Protein AF-A0A2V8FAV8-F1 (afdb_monomer)

Structure (mmCIF, N/CA/C/O backbone):
data_AF-A0A2V8FAV8-F1
#
_entry.id   AF-A0A2V8FAV8-F1
#
loop_
_atom_site.group_PDB
_atom_site.id
_atom_site.type_symbol
_atom_site.label_atom_id
_atom_site.label_alt_id
_atom_site.label_comp_id
_atom_site.label_asym_id
_atom_site.label_entity_id
_atom_site.label_seq_id
_atom_site.pdbx_PDB_ins_code
_atom_site.Cartn_x
_atom_site.Cartn_y
_atom_site.Cartn_z
_atom_site.occupancy
_atom_site.B_iso_or_equiv
_atom_site.auth_seq_id
_atom_site.auth_comp_id
_atom_site.auth_asym_id
_atom_site.auth_atom_id
_atom_site.pdbx_PDB_model_num
ATOM 1 N N . MET A 1 1 ? -27.642 14.782 22.003 1.00 72.00 1 MET A N 1
ATOM 2 C CA . MET A 1 1 ? -27.611 13.950 20.782 1.00 72.00 1 MET A CA 1
ATOM 3 C C . MET A 1 1 ? -26.168 13.821 20.315 1.00 72.00 1 MET A C 1
ATOM 5 O O . MET A 1 1 ? -25.451 14.812 20.314 1.00 72.00 1 MET A O 1
ATOM 9 N N . THR A 1 2 ? -25.710 12.613 19.990 1.00 90.75 2 THR A N 1
ATOM 10 C CA . THR A 1 2 ? -24.324 12.381 19.543 1.00 90.75 2 THR A CA 1
ATOM 11 C C . THR A 1 2 ? -24.243 12.533 18.030 1.00 90.75 2 THR A C 1
ATOM 13 O O . THR A 1 2 ? -25.106 12.024 17.319 1.00 90.75 2 THR A O 1
ATOM 16 N N . ARG A 1 3 ? -23.219 13.231 17.535 1.00 97.00 3 ARG A N 1
ATOM 17 C CA . ARG A 1 3 ? -22.975 13.426 16.102 1.00 97.00 3 ARG A CA 1
ATOM 18 C C . ARG A 1 3 ? -21.812 12.550 15.654 1.00 97.00 3 ARG A C 1
ATOM 20 O O . ARG A 1 3 ? -20.791 12.513 16.336 1.00 97.00 3 ARG A O 1
ATOM 27 N N . ILE A 1 4 ? -21.961 11.885 14.510 1.00 98.50 4 ILE A N 1
ATOM 28 C CA . ILE A 1 4 ? -20.896 11.094 13.885 1.00 98.50 4 ILE A CA 1
ATOM 29 C C . ILE A 1 4 ? -20.303 11.878 12.714 1.00 98.50 4 ILE A C 1
ATOM 31 O O . ILE A 1 4 ? -21.041 12.501 11.948 1.00 98.50 4 ILE A O 1
ATOM 35 N N . ARG A 1 5 ? -18.976 11.893 12.600 1.00 98.12 5 ARG A N 1
ATOM 36 C CA . ARG A 1 5 ? -18.243 12.518 11.488 1.00 98.12 5 ARG A CA 1
ATOM 37 C C . ARG A 1 5 ? -16.895 11.839 11.279 1.00 98.12 5 ARG A C 1
ATOM 39 O O . ARG A 1 5 ? -16.381 11.254 12.224 1.00 98.12 5 ARG A O 1
ATOM 46 N N . SER A 1 6 ? -16.286 12.002 10.110 1.00 98.31 6 SER A N 1
ATOM 47 C CA . SER A 1 6 ? -14.882 11.635 9.915 1.00 98.31 6 SER A CA 1
ATOM 48 C C . SER A 1 6 ? -13.966 12.403 10.876 1.00 98.31 6 SER A C 1
ATOM 50 O O . SER A 1 6 ? -14.255 13.541 11.288 1.00 98.31 6 SER A O 1
ATOM 52 N N . VAL A 1 7 ? -12.866 11.762 11.262 1.00 97.69 7 VAL A N 1
ATOM 53 C CA . VAL A 1 7 ? -11.794 12.401 12.032 1.00 97.69 7 VAL A CA 1
ATOM 54 C C . VAL A 1 7 ? -11.112 13.499 11.222 1.00 97.69 7 VAL A C 1
ATOM 56 O O . VAL A 1 7 ? -11.089 13.496 9.994 1.00 97.69 7 VAL A O 1
ATOM 59 N N . THR A 1 8 ? -10.521 14.443 11.939 1.00 96.62 8 THR A N 1
ATOM 60 C CA . THR A 1 8 ? -9.651 15.486 11.401 1.00 96.62 8 THR A CA 1
ATOM 61 C C . THR A 1 8 ? -8.324 15.471 12.153 1.00 96.62 8 THR A C 1
ATOM 63 O O . THR A 1 8 ? -8.203 14.831 13.198 1.00 96.62 8 THR A O 1
ATOM 66 N N . ALA A 1 9 ? -7.331 16.228 11.681 1.00 96.75 9 ALA A N 1
ATOM 67 C CA . ALA A 1 9 ? -6.045 16.336 12.373 1.00 96.75 9 ALA A CA 1
ATOM 68 C C . ALA A 1 9 ? -6.169 16.835 13.829 1.00 96.75 9 ALA A C 1
ATOM 70 O O . ALA A 1 9 ? -5.365 16.461 14.678 1.00 96.75 9 ALA A O 1
ATOM 71 N N . ALA A 1 10 ? -7.207 17.619 14.143 1.00 96.94 10 ALA A N 1
ATOM 72 C CA . ALA A 1 10 ? -7.475 18.092 15.501 1.00 96.94 10 ALA A CA 1
ATOM 73 C C . ALA A 1 10 ? -7.893 16.968 16.470 1.00 96.94 10 ALA A C 1
ATOM 75 O O . ALA A 1 10 ? -7.812 17.142 17.683 1.00 96.94 10 ALA A O 1
ATOM 76 N N . ASP A 1 11 ? -8.327 15.817 15.952 1.00 97.62 11 ASP A N 1
ATOM 77 C CA . ASP A 1 11 ? -8.805 14.691 16.756 1.00 97.62 11 ASP A CA 1
ATOM 78 C C . ASP A 1 11 ? -7.698 13.682 17.096 1.00 97.62 11 ASP A C 1
ATOM 80 O O . ASP A 1 11 ? -7.967 12.715 17.807 1.00 97.62 11 ASP A O 1
ATOM 84 N N . ALA A 1 12 ? -6.465 13.889 16.612 1.00 97.44 12 ALA A N 1
ATOM 85 C CA . ALA A 1 12 ? -5.378 12.910 16.692 1.00 97.44 12 ALA A CA 1
ATOM 86 C C . ALA A 1 12 ? -5.092 12.425 18.125 1.00 97.44 12 ALA A C 1
ATOM 88 O O . ALA A 1 12 ? -4.992 11.222 18.359 1.00 97.44 12 ALA A O 1
ATOM 89 N N . ASP A 1 13 ? -5.025 13.338 19.101 1.00 97.75 13 ASP A N 1
ATOM 90 C CA . ASP A 1 13 ? -4.794 12.981 20.510 1.00 97.75 13 ASP A CA 1
ATOM 91 C C . ASP A 1 13 ? -5.971 12.182 21.095 1.00 97.75 13 ASP A C 1
ATOM 93 O O . ASP A 1 13 ? -5.775 11.143 21.729 1.00 97.75 13 ASP A O 1
ATOM 97 N N . ALA A 1 14 ? -7.208 12.618 20.835 1.00 97.75 14 ALA A N 1
ATOM 98 C CA . ALA A 1 14 ? -8.404 11.947 21.336 1.00 97.75 14 ALA A CA 1
ATOM 99 C C . ALA A 1 14 ? -8.572 10.548 20.724 1.00 97.75 14 ALA A C 1
ATOM 101 O O . ALA A 1 14 ? -8.871 9.589 21.441 1.00 97.75 14 ALA A O 1
ATOM 102 N N . TRP A 1 15 ? -8.332 10.414 19.418 1.00 98.25 15 TRP A N 1
ATOM 103 C CA . TRP A 1 15 ? -8.306 9.126 18.734 1.00 98.25 15 TRP A CA 1
ATOM 104 C C . TRP A 1 15 ? -7.197 8.232 19.299 1.00 98.25 15 TRP A C 1
ATOM 106 O O . TRP A 1 15 ? -7.479 7.095 19.673 1.00 98.25 15 TRP A O 1
ATOM 116 N N . GLY A 1 16 ? -5.983 8.757 19.491 1.00 97.94 16 GLY A N 1
ATOM 117 C CA . GLY A 1 16 ? -4.871 8.022 20.099 1.00 97.94 16 GLY A CA 1
ATOM 118 C C . GLY A 1 16 ? -5.200 7.476 21.490 1.00 97.94 16 GLY A C 1
ATOM 119 O O . GLY A 1 16 ? -4.901 6.320 21.787 1.00 97.94 16 GLY A O 1
ATOM 120 N N . ARG A 1 17 ? -5.885 8.260 22.336 1.00 97.88 17 ARG A N 1
ATOM 121 C CA . ARG A 1 17 ? -6.316 7.805 23.672 1.00 97.88 17 ARG A CA 1
ATOM 122 C C . ARG A 1 17 ? -7.352 6.690 23.587 1.00 97.88 17 ARG A C 1
ATOM 124 O O . ARG A 1 17 ? -7.311 5.761 24.389 1.00 97.88 17 ARG A O 1
ATOM 131 N N . MET A 1 18 ? -8.270 6.769 22.624 1.00 98.12 18 MET A N 1
ATOM 132 C CA . MET A 1 18 ? -9.259 5.716 22.392 1.00 98.12 18 MET A CA 1
ATOM 133 C C . MET A 1 18 ? -8.624 4.441 21.829 1.00 98.12 18 MET A C 1
ATOM 135 O O . MET A 1 18 ? -8.983 3.362 22.290 1.00 98.12 18 MET A O 1
ATOM 139 N N . ARG A 1 19 ? -7.638 4.545 20.925 1.00 97.38 19 ARG A N 1
ATOM 140 C CA . ARG A 1 19 ? -6.855 3.386 20.461 1.00 97.38 19 ARG A CA 1
ATOM 141 C C . ARG A 1 19 ? -6.081 2.735 21.595 1.00 97.38 19 ARG A C 1
ATOM 143 O O . ARG A 1 19 ? -6.141 1.523 21.723 1.00 97.38 19 ARG A O 1
ATOM 150 N N . LEU A 1 20 ? -5.431 3.519 22.457 1.00 97.56 20 LEU A N 1
ATOM 151 C CA . LEU A 1 20 ? -4.725 2.985 23.625 1.00 97.56 20 LEU A CA 1
ATOM 152 C C . LEU A 1 20 ? -5.674 2.270 24.599 1.00 97.56 20 LEU A C 1
ATOM 154 O O . LEU A 1 20 ? -5.312 1.256 25.185 1.00 97.56 20 LEU A O 1
ATOM 158 N N . ALA A 1 21 ? -6.893 2.785 24.773 1.00 96.88 21 ALA A N 1
ATOM 159 C CA . ALA A 1 21 ? -7.900 2.142 25.611 1.00 96.88 21 ALA A CA 1
ATOM 160 C C . ALA A 1 21 ? -8.492 0.867 24.981 1.00 96.88 21 ALA A C 1
ATOM 162 O O . ALA A 1 21 ? -8.935 -0.016 25.715 1.00 96.88 21 ALA A O 1
ATOM 163 N N . LEU A 1 22 ? -8.531 0.781 23.646 1.00 96.19 22 LEU A N 1
ATOM 164 C CA . LEU A 1 22 ? -9.008 -0.389 22.902 1.00 96.19 22 LEU A CA 1
ATOM 165 C C . LEU A 1 22 ? -7.929 -1.480 22.776 1.00 96.19 22 LEU A C 1
ATOM 167 O O . LEU A 1 22 ? -8.238 -2.655 22.948 1.00 96.19 22 LEU A O 1
ATOM 171 N N . TRP A 1 23 ? -6.685 -1.079 22.515 1.00 95.31 23 TRP A N 1
ATOM 172 C CA . TRP A 1 23 ? -5.510 -1.928 22.297 1.00 95.31 23 TRP A CA 1
ATOM 173 C C . TRP A 1 23 ? -4.365 -1.503 23.232 1.00 95.31 23 TRP A C 1
ATOM 175 O O . TRP A 1 23 ? -3.455 -0.768 22.816 1.00 95.31 23 TRP A O 1
ATOM 185 N N . PRO A 1 24 ? -4.421 -1.920 24.510 1.00 91.94 24 PRO A N 1
ATOM 186 C CA . PRO A 1 24 ? -3.458 -1.517 25.534 1.00 91.94 24 PRO A CA 1
ATOM 187 C C . PRO A 1 24 ? -2.067 -2.140 25.360 1.00 91.94 24 PRO A C 1
ATOM 189 O O . PRO A 1 24 ? -1.126 -1.720 26.029 1.00 91.94 24 PRO A O 1
ATOM 192 N N . GLU A 1 25 ? -1.916 -3.139 24.488 1.00 88.56 25 GLU A N 1
ATOM 193 C CA . GLU A 1 25 ? -0.634 -3.787 24.199 1.00 88.56 25 GLU A CA 1
ATOM 194 C C . GLU A 1 25 ? 0.319 -2.881 23.398 1.00 88.56 25 GLU A C 1
ATOM 196 O O . GLU A 1 25 ? 1.530 -3.095 23.421 1.00 88.56 25 GLU A O 1
ATOM 201 N N . GLY A 1 26 ? -0.212 -1.873 22.696 1.00 81.94 26 GLY A N 1
ATOM 202 C CA . GLY A 1 26 ? 0.577 -0.856 21.995 1.00 81.94 26 GLY A CA 1
ATOM 203 C C . GLY A 1 26 ? 0.901 0.347 22.882 1.00 81.94 26 GLY A C 1
ATOM 204 O O . GLY A 1 26 ? 0.150 0.679 23.799 1.00 81.94 26 GLY A O 1
ATOM 205 N N . SER A 1 27 ? 1.997 1.056 22.594 1.00 89.25 27 SER A N 1
ATOM 206 C CA . SER A 1 27 ? 2.270 2.327 23.269 1.00 89.25 27 SER A CA 1
ATOM 207 C C . SER A 1 27 ? 1.462 3.472 22.648 1.00 89.25 27 SER A C 1
ATOM 209 O O . SER A 1 27 ? 1.098 3.444 21.472 1.00 89.25 27 SER A O 1
ATOM 211 N N . PHE A 1 28 ? 1.208 4.532 23.423 1.00 90.56 28 PHE A N 1
ATOM 212 C CA . PHE A 1 28 ? 0.575 5.744 22.889 1.00 90.56 28 PHE A CA 1
ATOM 213 C C . PHE A 1 28 ? 1.369 6.334 21.714 1.00 90.56 28 PHE A C 1
ATOM 215 O O . PHE A 1 28 ? 0.773 6.764 20.733 1.00 90.56 28 PHE A O 1
ATOM 222 N N . SER A 1 29 ? 2.703 6.287 21.790 1.00 91.25 29 SER A N 1
ATOM 223 C CA . SER A 1 29 ? 3.594 6.743 20.719 1.00 91.25 29 SER A CA 1
ATOM 224 C C . SER A 1 29 ? 3.395 5.938 19.432 1.00 91.25 29 SER A C 1
ATOM 226 O O . SER A 1 29 ? 3.314 6.525 18.356 1.00 91.25 29 SER A O 1
ATOM 228 N N . ASP A 1 30 ? 3.272 4.610 19.522 1.00 91.25 30 ASP A N 1
ATOM 229 C CA . ASP A 1 30 ? 3.042 3.761 18.343 1.00 91.25 30 ASP A CA 1
ATOM 230 C C . ASP A 1 30 ? 1.692 4.082 17.688 1.00 91.25 30 ASP A C 1
ATOM 232 O O . ASP A 1 30 ? 1.584 4.186 16.462 1.00 91.25 30 ASP A O 1
ATOM 236 N N . HIS A 1 31 ? 0.662 4.304 18.512 1.00 94.19 31 HIS A N 1
ATOM 237 C CA . HIS A 1 31 ? -0.654 4.724 18.036 1.00 94.19 31 HIS A CA 1
ATOM 238 C C . HIS A 1 31 ? -0.604 6.101 17.366 1.00 94.19 31 HIS A C 1
ATOM 240 O O . HIS A 1 31 ? -1.201 6.263 16.303 1.00 94.19 31 HIS A O 1
ATOM 246 N N . GLN A 1 32 ? 0.127 7.069 17.933 1.00 94.38 32 GLN A N 1
ATOM 247 C CA . GLN A 1 32 ? 0.307 8.403 17.345 1.00 94.38 32 GLN A CA 1
ATOM 248 C C . GLN A 1 32 ? 0.975 8.337 15.970 1.00 94.38 32 GLN A C 1
ATOM 250 O O . GLN A 1 32 ? 0.452 8.922 15.026 1.00 94.38 32 GLN A O 1
ATOM 255 N N . VAL A 1 33 ? 2.053 7.561 15.823 1.00 94.19 33 VAL A N 1
ATOM 256 C CA . VAL A 1 33 ? 2.732 7.381 14.528 1.00 94.19 33 VAL A CA 1
ATOM 257 C C . VAL A 1 33 ? 1.767 6.830 13.475 1.00 94.19 33 VAL A C 1
ATOM 259 O O . VAL A 1 33 ? 1.712 7.330 12.352 1.00 94.19 33 VAL A O 1
ATOM 262 N N . ALA A 1 34 ? 0.962 5.825 13.824 1.00 93.44 34 ALA A N 1
ATOM 263 C CA . ALA A 1 34 ? -0.018 5.263 12.897 1.00 93.44 34 ALA A CA 1
ATOM 264 C C . ALA A 1 34 ? -1.122 6.270 12.509 1.00 93.44 34 ALA A C 1
ATOM 266 O O . ALA A 1 34 ? -1.555 6.287 11.356 1.00 93.44 34 ALA A O 1
ATOM 267 N N . ILE A 1 35 ? -1.552 7.115 13.449 1.00 96.50 35 ILE A N 1
ATOM 268 C CA . ILE A 1 35 ? -2.544 8.178 13.225 1.00 96.50 35 ILE A CA 1
ATOM 269 C C . ILE A 1 35 ? -1.982 9.272 12.313 1.00 96.50 35 ILE A C 1
ATOM 271 O O . ILE A 1 35 ? -2.657 9.694 11.377 1.00 96.50 35 ILE A O 1
ATOM 275 N N . GLU A 1 36 ? -0.745 9.708 12.542 1.00 95.31 36 GLU A N 1
ATOM 276 C CA . GLU A 1 36 ? -0.062 10.690 11.694 1.00 95.31 36 GLU A CA 1
ATOM 277 C C . GLU A 1 36 ? 0.100 10.172 10.262 1.00 95.31 36 GLU A C 1
ATOM 279 O O . GLU A 1 36 ? -0.186 10.894 9.307 1.00 95.31 36 GLU A O 1
ATOM 284 N N . GLN A 1 37 ? 0.481 8.900 10.100 1.00 95.50 37 GLN A N 1
ATOM 285 C CA . GLN A 1 37 ? 0.555 8.256 8.787 1.00 95.50 37 GLN A CA 1
ATOM 286 C C . GLN A 1 37 ? -0.807 8.221 8.083 1.00 95.50 37 GLN A C 1
ATOM 288 O O . GLN A 1 37 ? -0.869 8.499 6.887 1.00 95.50 37 GLN A O 1
ATOM 293 N N . TYR A 1 38 ? -1.888 7.906 8.805 1.00 96.25 38 TYR A N 1
ATOM 294 C C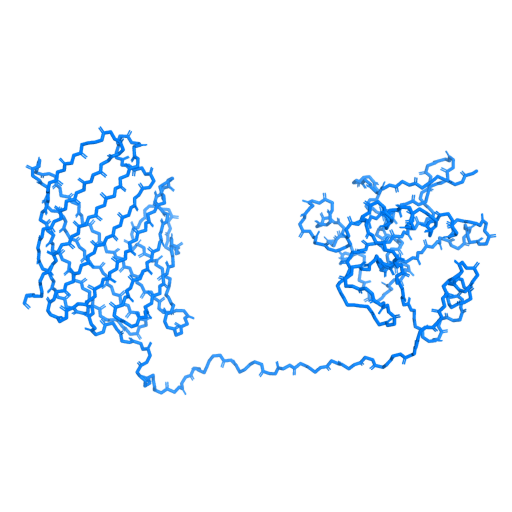A . TYR A 1 38 ? -3.249 7.945 8.262 1.00 96.25 38 TYR A CA 1
ATOM 295 C C . TYR A 1 38 ? -3.641 9.361 7.821 1.00 96.25 38 TYR A C 1
ATOM 297 O O . TYR A 1 38 ? -4.039 9.563 6.677 1.00 96.25 38 TYR A O 1
ATOM 305 N N . LEU A 1 39 ? -3.467 10.359 8.694 1.00 94.12 39 LEU A N 1
ATOM 306 C CA . LEU A 1 39 ? -3.837 11.752 8.414 1.00 94.12 39 LEU A CA 1
ATOM 307 C C . LEU A 1 39 ? -3.027 12.360 7.262 1.00 94.12 39 LEU A C 1
ATOM 309 O O . LEU A 1 39 ? -3.528 13.229 6.552 1.00 94.12 39 LEU A O 1
ATOM 313 N N . ALA A 1 40 ? -1.790 11.901 7.066 1.00 94.88 40 ALA A N 1
ATOM 314 C CA . ALA A 1 40 ? -0.942 12.296 5.948 1.00 94.88 40 ALA A CA 1
ATOM 315 C C . ALA A 1 40 ? -1.238 11.528 4.642 1.00 94.88 40 ALA A C 1
ATOM 317 O O . ALA A 1 40 ? -0.605 11.802 3.627 1.00 94.88 40 ALA A O 1
ATOM 318 N N . GLY A 1 41 ? -2.168 10.564 4.649 1.00 92.88 41 GLY A N 1
ATOM 319 C CA . GLY A 1 41 ? -2.485 9.730 3.484 1.00 92.88 41 GLY A CA 1
ATOM 320 C C . GLY A 1 41 ? -1.412 8.689 3.143 1.00 92.88 41 GLY A C 1
ATOM 321 O O . GLY A 1 41 ? -1.418 8.131 2.050 1.00 92.88 41 GLY A O 1
ATOM 322 N N . HIS A 1 42 ? -0.485 8.411 4.063 1.00 91.69 42 HIS A N 1
ATOM 323 C CA . HIS A 1 42 ? 0.603 7.440 3.889 1.00 91.69 42 HIS A CA 1
ATOM 324 C C . HIS A 1 42 ? 0.241 6.028 4.362 1.00 91.69 42 HIS A C 1
ATOM 326 O O . HIS A 1 42 ? 1.087 5.133 4.353 1.00 91.69 42 HIS A O 1
ATOM 332 N N . ARG A 1 43 ? -0.995 5.821 4.820 1.00 87.88 43 ARG A N 1
ATOM 333 C CA . ARG A 1 43 ? -1.468 4.546 5.353 1.00 87.88 43 ARG A CA 1
ATOM 334 C C . ARG A 1 43 ? -2.700 4.088 4.583 1.00 87.88 43 ARG A C 1
ATOM 336 O O . ARG A 1 43 ? -3.628 4.864 4.401 1.00 87.88 43 ARG A O 1
ATOM 343 N N . HIS A 1 44 ? -2.699 2.828 4.153 1.00 84.44 44 HIS A N 1
ATOM 344 C CA . HIS A 1 44 ? -3.825 2.234 3.424 1.00 84.44 44 HIS A CA 1
ATOM 345 C C . HIS A 1 44 ? -4.979 1.793 4.337 1.00 84.44 44 HIS A C 1
ATOM 347 O O . HIS A 1 44 ? -6.116 1.736 3.881 1.00 84.44 44 HIS A O 1
ATOM 353 N N . GLU A 1 45 ? -4.694 1.473 5.605 1.00 89.88 45 GLU A N 1
ATOM 354 C CA . GLU A 1 45 ? -5.686 0.997 6.575 1.00 89.88 45 GLU A CA 1
ATOM 355 C C . GLU A 1 45 ? -5.506 1.668 7.949 1.00 89.88 45 GLU A C 1
ATOM 357 O O . GLU A 1 45 ? -4.373 1.727 8.448 1.00 89.88 45 GLU A O 1
ATOM 362 N N . PRO A 1 46 ? -6.590 2.126 8.601 1.00 95.69 46 PRO A N 1
ATOM 363 C CA . PRO A 1 46 ? -7.974 2.127 8.105 1.00 95.69 46 PRO A CA 1
ATOM 364 C C . PRO A 1 46 ? -8.168 3.065 6.897 1.00 95.69 46 PRO A C 1
ATOM 366 O O . PRO A 1 46 ? -7.342 3.936 6.649 1.00 95.69 46 PRO A O 1
ATOM 369 N N . GLN A 1 47 ? -9.242 2.858 6.130 1.00 97.12 47 GLN A N 1
ATOM 370 C CA . GLN A 1 47 ? -9.629 3.704 4.989 1.00 97.12 47 GLN A CA 1
ATOM 371 C C . GLN A 1 47 ? -10.578 4.839 5.396 1.00 97.12 47 GLN A C 1
ATOM 373 O O . GLN A 1 47 ? -10.623 5.870 4.733 1.00 97.12 47 GLN A O 1
ATOM 378 N N . GLU A 1 48 ? -11.334 4.659 6.479 1.00 98.25 48 GLU A N 1
ATOM 379 C CA . GLU A 1 48 ? -12.178 5.689 7.082 1.00 98.25 48 GLU A CA 1
ATOM 380 C C . GLU A 1 48 ? -12.140 5.548 8.602 1.00 98.25 48 GLU A C 1
ATOM 382 O O . GLU A 1 48 ? -12.060 4.440 9.139 1.00 98.25 48 GLU A O 1
ATOM 387 N N . VAL A 1 49 ? -12.222 6.676 9.306 1.00 98.62 49 VAL A N 1
ATOM 388 C CA . VAL A 1 49 ? -12.292 6.692 10.766 1.00 98.62 49 VAL A CA 1
ATOM 389 C C . VAL A 1 49 ? -13.387 7.652 11.189 1.00 98.62 49 VAL A C 1
ATOM 391 O O . VAL A 1 49 ? -13.285 8.869 11.019 1.00 98.62 49 VAL A O 1
ATOM 394 N N . LEU A 1 50 ? -14.439 7.090 11.775 1.00 98.81 50 LEU A N 1
ATOM 395 C CA . LEU A 1 50 ? -15.605 7.819 12.246 1.00 98.81 50 LEU A CA 1
ATOM 396 C C . LEU A 1 50 ? -15.473 8.116 13.737 1.00 98.81 50 LEU A C 1
ATOM 398 O O . LEU A 1 50 ? -15.200 7.232 14.544 1.00 98.81 50 LEU A O 1
ATOM 402 N N . LEU A 1 51 ? -15.726 9.364 14.109 1.00 98.62 51 LEU A N 1
ATOM 403 C CA . LEU A 1 51 ? -15.681 9.868 15.471 1.00 98.62 51 LEU A CA 1
ATOM 404 C C . LEU A 1 51 ? -17.086 10.225 15.949 1.00 98.62 51 LEU A C 1
ATOM 406 O O . LEU A 1 51 ? -17.804 10.996 15.306 1.00 98.62 51 LEU A O 1
ATOM 410 N N . ALA A 1 52 ? -17.452 9.711 17.117 1.00 98.62 52 ALA A N 1
ATOM 411 C CA . ALA A 1 52 ? -18.629 10.139 17.848 1.00 98.62 52 ALA A CA 1
ATOM 412 C C . ALA A 1 52 ? -18.271 11.322 18.748 1.00 98.62 52 ALA A C 1
ATOM 414 O O . ALA A 1 52 ? -17.414 11.201 19.625 1.00 98.62 52 ALA A O 1
ATOM 415 N N . VAL A 1 53 ? -18.956 12.448 18.564 1.00 98.06 53 VAL A N 1
ATOM 416 C CA . VAL A 1 53 ? -18.776 13.656 19.376 1.00 98.06 53 VAL A CA 1
ATOM 417 C C . VAL A 1 53 ? -20.075 14.064 20.066 1.00 98.06 53 VAL A C 1
ATOM 419 O O . VAL A 1 53 ? -21.166 13.953 19.498 1.00 98.06 53 VAL A O 1
ATOM 422 N N . THR A 1 54 ? -19.964 14.541 21.305 1.00 96.06 54 THR A N 1
ATOM 423 C CA . THR A 1 54 ? -21.090 15.137 22.041 1.00 96.06 54 THR A CA 1
ATOM 424 C C . THR A 1 54 ? -21.490 16.490 21.440 1.00 96.06 54 THR A C 1
ATOM 426 O O . THR A 1 54 ? -20.794 17.040 20.586 1.00 96.06 54 THR A O 1
ATOM 429 N N . GLU A 1 55 ? -22.590 17.075 21.920 1.00 92.06 55 GLU A N 1
ATOM 430 C CA . GLU A 1 55 ? -23.010 18.436 21.539 1.00 92.06 55 GLU A CA 1
ATOM 431 C C . GLU A 1 55 ? -21.955 19.498 21.881 1.00 92.06 55 GLU A C 1
ATOM 433 O O . GLU A 1 55 ? -21.797 20.473 21.153 1.00 92.06 55 GLU A O 1
ATOM 438 N N . ALA A 1 56 ? -21.166 19.265 22.934 1.00 93.19 56 ALA A N 1
ATOM 439 C CA . ALA A 1 56 ? -20.031 20.104 23.313 1.00 93.19 56 ALA A CA 1
ATOM 440 C C . ALA A 1 56 ? -18.759 19.826 22.479 1.00 93.19 56 ALA A C 1
ATOM 442 O O . ALA A 1 56 ? -17.678 20.274 22.847 1.00 93.19 56 ALA A O 1
ATOM 443 N N . ASN A 1 57 ? -18.868 19.075 21.375 1.00 93.00 57 ASN A N 1
ATOM 444 C CA . ASN A 1 57 ? -17.762 18.623 20.521 1.00 93.00 57 ASN A CA 1
ATOM 445 C C . ASN A 1 57 ? -16.685 17.798 21.248 1.00 93.00 57 ASN A C 1
ATOM 447 O O . ASN A 1 57 ? -15.539 17.757 20.809 1.00 93.00 57 ASN A O 1
ATOM 451 N N . VAL A 1 58 ? -17.048 17.098 22.326 1.00 95.81 58 VAL A N 1
ATOM 452 C CA . VAL A 1 58 ? -16.124 16.194 23.026 1.00 95.81 58 VAL A CA 1
ATOM 453 C C . VAL A 1 58 ? -16.138 14.824 22.338 1.00 95.81 58 VAL A C 1
ATOM 455 O O . VAL A 1 58 ? -17.218 14.231 22.248 1.00 95.81 58 VAL A O 1
ATOM 458 N N . PRO A 1 59 ? -14.992 14.293 21.866 1.00 97.88 59 PRO A N 1
ATOM 459 C CA . PRO A 1 59 ? -14.906 12.934 21.337 1.00 97.88 59 PRO A CA 1
ATOM 460 C C . PRO A 1 59 ? -15.183 11.885 22.416 1.00 97.88 59 PRO A C 1
ATOM 462 O O . PRO A 1 59 ? -14.582 11.909 23.488 1.00 97.88 59 PRO A O 1
ATOM 465 N N . VAL A 1 60 ? -16.099 10.960 22.133 1.00 98.44 60 VAL A N 1
ATOM 466 C CA . VAL A 1 60 ? -16.561 9.930 23.083 1.00 98.44 60 VAL A CA 1
ATOM 467 C C . VAL A 1 60 ? -16.598 8.521 22.497 1.00 98.44 60 VAL A C 1
ATOM 469 O O . VAL A 1 60 ? -16.881 7.561 23.212 1.00 98.44 60 VAL A O 1
ATOM 472 N N . GLY A 1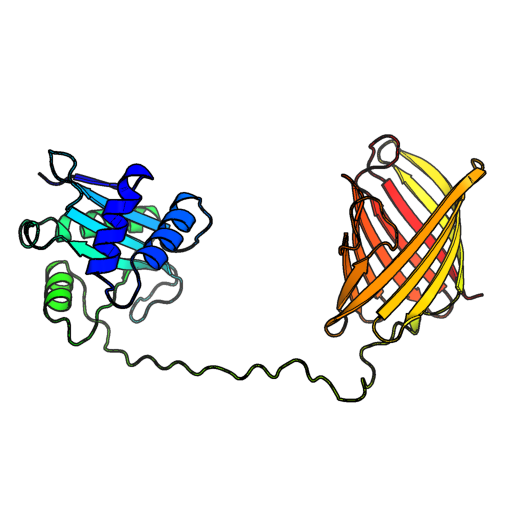 61 ? -16.303 8.362 21.212 1.00 98.56 61 GLY A N 1
ATOM 473 C CA . GLY A 1 61 ? -16.180 7.051 20.589 1.00 98.56 61 GLY A CA 1
ATOM 474 C C . GLY A 1 61 ? -15.576 7.130 19.197 1.00 98.56 61 GLY A C 1
ATOM 475 O O . GLY A 1 61 ? -15.552 8.200 18.589 1.00 98.56 61 GLY A O 1
ATOM 476 N N . VAL A 1 62 ? -15.101 5.992 18.708 1.00 98.81 62 VAL A N 1
ATOM 477 C CA . VAL A 1 62 ? -14.457 5.848 17.404 1.00 98.81 62 VAL A CA 1
ATOM 478 C C . VAL A 1 62 ? -14.835 4.514 16.759 1.00 98.81 62 VAL A C 1
ATOM 480 O O . VAL A 1 62 ? -15.027 3.515 17.461 1.00 98.81 62 VAL A O 1
ATOM 483 N N . ALA A 1 63 ? -14.944 4.514 15.433 1.00 98.81 63 ALA A N 1
ATOM 484 C CA . ALA A 1 63 ? -14.991 3.325 14.594 1.00 98.81 63 ALA A CA 1
ATOM 485 C C . ALA A 1 63 ? -13.956 3.455 13.465 1.00 98.81 63 ALA A C 1
ATOM 487 O O . ALA A 1 63 ? -13.987 4.429 12.714 1.00 98.81 63 ALA A O 1
ATOM 488 N N . GLU A 1 64 ? -13.042 2.493 13.365 1.00 98.81 64 GLU A N 1
ATOM 489 C CA . GLU A 1 64 ? -12.053 2.378 12.286 1.00 98.81 64 GLU A CA 1
ATOM 490 C C . GLU A 1 64 ? -12.567 1.376 11.246 1.00 98.81 64 GLU A C 1
ATOM 492 O O . GLU A 1 64 ? -13.016 0.289 11.614 1.00 98.81 64 GLU A O 1
ATOM 497 N N . LEU A 1 65 ? -12.537 1.750 9.964 1.00 98.75 65 LEU A N 1
ATOM 498 C CA . LEU A 1 65 ? -13.166 1.003 8.874 1.00 98.75 65 LEU A CA 1
ATOM 499 C C . LEU A 1 65 ? -12.198 0.761 7.716 1.00 98.75 65 LEU A C 1
ATOM 501 O O . LEU A 1 65 ? -11.417 1.642 7.350 1.00 98.75 65 LEU A O 1
ATOM 505 N N . SER A 1 66 ? -12.285 -0.409 7.092 1.00 98.44 66 SER A N 1
ATOM 506 C CA . SER A 1 66 ? -11.527 -0.764 5.887 1.00 98.44 66 SER A CA 1
ATOM 507 C C . SER A 1 66 ? -12.407 -1.498 4.867 1.00 98.44 66 SER A C 1
ATOM 509 O O . SER A 1 66 ? -13.550 -1.858 5.158 1.00 98.44 66 SER A O 1
ATOM 511 N N . ILE A 1 67 ? -11.884 -1.699 3.655 1.00 98.25 67 ILE A N 1
ATOM 512 C CA . ILE A 1 67 ? -12.465 -2.594 2.649 1.00 98.25 67 ILE A CA 1
ATOM 513 C C . ILE A 1 67 ? -11.514 -3.771 2.467 1.00 98.25 67 ILE A C 1
ATOM 515 O O . ILE A 1 67 ? -10.366 -3.575 2.069 1.00 98.25 67 ILE A O 1
ATOM 519 N N . ARG A 1 68 ? -12.006 -4.985 2.712 1.00 97.19 68 ARG A N 1
ATOM 520 C CA . ARG A 1 68 ? -11.246 -6.233 2.604 1.00 97.19 68 ARG A CA 1
ATOM 521 C C . ARG A 1 68 ? -11.779 -7.104 1.474 1.00 97.19 68 ARG A C 1
ATOM 523 O O . ARG A 1 68 ? -12.973 -7.093 1.175 1.00 97.19 68 ARG A O 1
ATOM 530 N N . ASN A 1 69 ? -10.883 -7.877 0.866 1.00 94.81 69 ASN A N 1
ATOM 531 C CA . ASN A 1 69 ? -11.227 -8.810 -0.206 1.00 94.81 69 ASN A CA 1
ATOM 532 C C . ASN A 1 69 ? -11.575 -10.222 0.287 1.00 94.81 69 ASN A C 1
ATOM 534 O O . ASN A 1 69 ? -12.233 -10.974 -0.423 1.00 94.81 69 ASN A O 1
ATOM 538 N N . ILE A 1 70 ? -11.119 -10.599 1.483 1.00 91.19 70 ILE A N 1
ATOM 539 C CA . ILE A 1 70 ? -11.391 -11.897 2.101 1.00 91.19 70 ILE A CA 1
ATOM 540 C C . ILE A 1 70 ? -11.674 -11.655 3.581 1.00 91.19 70 ILE A C 1
ATOM 542 O O . ILE A 1 70 ? -10.827 -11.129 4.304 1.00 91.19 70 ILE A O 1
ATOM 546 N N . VAL A 1 71 ? -12.874 -12.032 4.017 1.00 94.75 71 VAL A N 1
ATOM 547 C CA . VAL A 1 71 ? -13.320 -11.945 5.410 1.00 94.75 71 VAL A CA 1
ATOM 548 C C . VAL A 1 71 ? -14.022 -13.243 5.779 1.00 94.75 71 VAL A C 1
ATOM 550 O O . VAL A 1 71 ? -14.906 -13.704 5.055 1.00 94.75 71 VAL A O 1
ATOM 553 N N . ASP A 1 72 ? -13.629 -13.832 6.907 1.00 92.00 72 ASP A N 1
ATOM 554 C CA . ASP A 1 72 ? -14.176 -15.102 7.371 1.00 92.00 72 ASP A CA 1
ATOM 555 C C . ASP A 1 72 ? -15.698 -15.027 7.581 1.00 92.00 72 ASP A C 1
ATOM 557 O O . ASP A 1 72 ? -16.218 -14.248 8.381 1.00 92.00 72 ASP A O 1
ATOM 561 N N . GLY A 1 73 ? -16.428 -15.872 6.849 1.00 92.75 73 GLY A N 1
ATOM 562 C CA . GLY A 1 73 ? -17.886 -15.964 6.922 1.00 92.75 73 GLY A CA 1
ATOM 563 C C . GLY A 1 73 ? -18.668 -15.002 6.022 1.00 92.75 73 GLY A C 1
ATOM 564 O O . GLY A 1 73 ? -19.887 -15.148 5.929 1.00 92.75 73 GLY A O 1
ATOM 565 N N . CYS A 1 74 ? -18.004 -14.077 5.327 1.00 95.19 74 CYS A N 1
ATOM 566 C CA . CYS A 1 74 ? -18.627 -13.260 4.284 1.00 95.19 74 CYS A CA 1
ATOM 567 C C . CYS A 1 74 ? -18.636 -13.987 2.931 1.00 95.19 74 CYS A C 1
ATOM 569 O O . CYS A 1 74 ? -17.870 -14.923 2.692 1.00 95.19 74 CYS A O 1
ATOM 571 N N . ARG A 1 75 ? -19.552 -13.585 2.046 1.00 94.75 75 ARG A N 1
ATOM 572 C CA . ARG A 1 75 ? -19.850 -14.281 0.781 1.00 94.75 75 ARG A CA 1
ATOM 573 C C . ARG A 1 75 ? -19.334 -13.540 -0.450 1.00 94.75 75 ARG A C 1
ATOM 575 O O . ARG A 1 75 ? -19.307 -14.129 -1.530 1.00 94.75 75 ARG A O 1
ATOM 582 N N . THR A 1 76 ? -18.981 -12.269 -0.299 1.00 95.62 76 THR A N 1
ATOM 583 C CA . THR A 1 76 ? -18.459 -11.397 -1.356 1.00 95.62 76 THR A CA 1
ATOM 584 C C . THR A 1 76 ? -16.956 -11.169 -1.221 1.00 95.62 76 THR A C 1
ATOM 586 O O . THR A 1 76 ? -16.358 -11.412 -0.176 1.00 95.62 76 THR A O 1
ATOM 589 N N . ASP A 1 77 ? -16.341 -10.695 -2.301 1.00 94.81 77 ASP A N 1
ATOM 590 C CA . ASP A 1 77 ? -14.922 -10.334 -2.397 1.00 94.81 77 ASP A CA 1
ATOM 591 C C . ASP A 1 77 ? -14.671 -8.838 -2.136 1.00 94.81 77 ASP A C 1
ATOM 593 O O . ASP A 1 77 ? -13.590 -8.315 -2.414 1.00 94.81 77 ASP A O 1
ATOM 597 N N . ARG A 1 78 ? -15.680 -8.129 -1.617 1.00 97.12 78 ARG A N 1
ATOM 598 C CA . ARG A 1 78 ? -15.599 -6.711 -1.270 1.00 97.12 78 ARG A CA 1
ATOM 599 C C . ARG A 1 78 ? -16.442 -6.416 -0.037 1.00 97.12 78 ARG A C 1
ATOM 601 O O . ARG A 1 78 ? -17.607 -6.025 -0.125 1.00 97.12 78 ARG A O 1
ATOM 608 N N . VAL A 1 79 ? -15.819 -6.561 1.122 1.00 98.25 79 VAL A N 1
ATOM 609 C CA . VAL A 1 79 ? -16.477 -6.502 2.427 1.00 98.25 79 VAL A CA 1
ATOM 610 C C . VAL A 1 79 ? -15.991 -5.274 3.184 1.00 98.25 79 VAL A C 1
ATOM 612 O O . VAL A 1 79 ? -14.786 -5.058 3.309 1.00 98.25 79 VAL A O 1
ATOM 615 N N . ALA A 1 80 ? -16.919 -4.467 3.698 1.00 98.56 80 ALA A N 1
ATOM 616 C CA . ALA A 1 80 ? -16.560 -3.428 4.651 1.00 98.56 80 ALA A CA 1
ATOM 617 C C . ALA A 1 80 ? -16.219 -4.099 5.976 1.00 98.56 80 ALA A C 1
ATOM 619 O O . ALA A 1 80 ? -16.911 -5.029 6.380 1.00 98.56 80 ALA A O 1
ATOM 620 N N . TYR A 1 81 ? -15.168 -3.656 6.651 1.00 98.56 81 TYR A N 1
ATOM 621 C CA . TYR A 1 81 ? -14.720 -4.280 7.888 1.00 98.56 81 TYR A CA 1
ATOM 622 C C . TYR A 1 81 ? -14.622 -3.255 9.009 1.00 98.56 81 TYR A C 1
ATOM 624 O O . TYR A 1 81 ? -14.006 -2.204 8.837 1.00 98.56 81 TYR A O 1
ATOM 632 N N . LEU A 1 82 ? -15.233 -3.564 10.151 1.00 98.50 82 LEU A N 1
ATOM 633 C CA . LEU A 1 82 ? -15.103 -2.795 11.382 1.00 98.50 82 LEU A CA 1
ATOM 634 C C . LEU A 1 82 ? -13.841 -3.260 12.120 1.00 98.50 82 LEU A C 1
ATOM 636 O O . LEU A 1 82 ? -13.879 -4.246 12.854 1.00 98.50 82 LEU A O 1
ATOM 640 N N . GLU A 1 83 ? -12.739 -2.545 11.881 1.00 97.88 83 GLU A N 1
ATOM 641 C CA . GLU A 1 83 ? -11.385 -2.831 12.385 1.00 97.88 83 GLU A CA 1
ATOM 642 C C . GLU A 1 83 ? -11.253 -2.580 13.887 1.00 97.88 83 GLU A C 1
ATOM 644 O O . GLU A 1 83 ? -10.590 -3.314 14.614 1.00 97.88 83 GLU A O 1
ATOM 649 N N . GLY A 1 84 ? -11.885 -1.510 14.359 1.00 97.62 84 GLY A N 1
ATOM 650 C CA . GLY A 1 84 ? -11.848 -1.107 15.753 1.00 97.62 84 GLY A CA 1
ATOM 651 C C . GLY A 1 84 ? -13.105 -0.345 16.112 1.00 97.62 84 GLY A C 1
ATOM 652 O O . GLY A 1 84 ? -13.567 0.496 15.347 1.00 97.62 84 GLY A O 1
ATOM 653 N N . TRP A 1 85 ? -13.661 -0.629 17.286 1.00 98.56 85 TRP A N 1
ATOM 654 C CA . TRP A 1 85 ? -14.880 0.004 17.771 1.00 98.56 85 TRP A CA 1
ATOM 655 C C . TRP A 1 85 ? -14.780 0.256 19.267 1.00 98.56 85 TRP A C 1
ATOM 657 O O . TRP A 1 85 ? -14.721 -0.672 20.076 1.00 98.56 85 TRP A O 1
ATOM 667 N N . TYR A 1 86 ? -14.761 1.531 19.649 1.00 98.56 86 TYR A N 1
ATOM 668 C CA . TYR A 1 86 ? -14.613 1.925 21.043 1.00 98.56 86 TYR A CA 1
ATOM 669 C C . TYR A 1 86 ? -15.536 3.082 21.414 1.00 98.56 86 TYR A C 1
ATOM 671 O O . TYR A 1 86 ? -15.759 4.010 20.642 1.00 98.56 86 TYR A O 1
ATOM 679 N N . VAL A 1 87 ? -16.046 3.039 22.643 1.00 98.56 87 VAL A N 1
ATOM 680 C CA . VAL A 1 87 ? -16.819 4.114 23.274 1.00 98.56 87 VAL A CA 1
ATOM 681 C C . VAL A 1 87 ? -16.291 4.300 24.692 1.00 98.56 87 VAL A C 1
ATOM 683 O O . VAL A 1 87 ? -16.095 3.310 25.415 1.00 98.56 87 VAL A O 1
ATOM 686 N N . THR A 1 88 ? -16.074 5.553 25.098 1.00 98.12 88 THR A N 1
ATOM 687 C CA . THR A 1 88 ? -15.614 5.892 26.449 1.00 98.12 88 THR A CA 1
ATOM 688 C C . THR A 1 88 ? -16.594 5.358 27.500 1.00 98.12 88 THR A C 1
ATOM 690 O O . THR A 1 88 ? -17.800 5.337 27.241 1.00 98.12 88 THR A O 1
ATOM 693 N N . PRO A 1 89 ? -16.124 4.907 28.681 1.00 97.56 89 PRO A N 1
ATOM 694 C CA . PRO A 1 89 ? -16.984 4.271 29.681 1.00 97.56 89 PRO A CA 1
ATOM 695 C C . PRO A 1 89 ? -18.249 5.072 30.011 1.00 97.56 89 PRO A C 1
ATOM 697 O O . PRO A 1 89 ? -19.343 4.510 29.982 1.00 97.56 89 PRO A O 1
ATOM 700 N N . ASP A 1 90 ? -18.107 6.385 30.199 1.00 96.81 90 ASP A N 1
ATOM 701 C CA . ASP A 1 90 ? -19.200 7.289 30.577 1.00 96.81 90 ASP A CA 1
ATOM 702 C C . ASP A 1 90 ? -20.222 7.538 29.461 1.00 96.81 90 ASP A C 1
ATOM 704 O O . ASP A 1 90 ? -21.311 8.030 29.735 1.00 96.81 90 ASP A O 1
ATOM 708 N N . ALA A 1 91 ? -19.903 7.196 28.209 1.00 97.12 91 ALA A N 1
ATOM 709 C CA . ALA A 1 91 ? -20.795 7.328 27.055 1.00 97.12 91 ALA A CA 1
ATOM 710 C C . ALA A 1 91 ? -21.401 5.982 26.605 1.00 97.12 91 ALA A C 1
ATOM 712 O O . ALA A 1 91 ? -22.202 5.921 25.662 1.00 97.12 91 ALA A O 1
ATOM 713 N N . ARG A 1 92 ? -21.043 4.870 27.264 1.00 96.81 92 ARG A N 1
ATOM 714 C CA . ARG A 1 92 ? -21.599 3.544 26.957 1.00 96.81 92 ARG A CA 1
ATOM 715 C C . ARG A 1 92 ? -23.072 3.465 27.347 1.00 96.81 92 ARG A C 1
ATOM 717 O O . ARG A 1 92 ? -23.564 4.196 28.199 1.00 96.81 92 ARG A O 1
ATOM 724 N N . ARG A 1 93 ? -23.787 2.532 26.705 1.00 95.81 93 ARG A N 1
ATOM 725 C CA . ARG A 1 93 ? -25.221 2.248 26.935 1.00 95.81 93 ARG A CA 1
ATOM 726 C C . ARG A 1 93 ? -26.172 3.426 26.656 1.00 95.81 93 ARG A C 1
ATOM 728 O O . ARG A 1 93 ? -27.353 3.320 26.953 1.00 95.81 93 ARG A O 1
ATOM 735 N N . GLN A 1 94 ? -25.687 4.484 26.007 1.00 96.44 94 GLN A N 1
ATOM 736 C CA . GLN A 1 94 ? -26.467 5.664 25.604 1.00 96.44 94 GLN A CA 1
ATOM 737 C C . GLN A 1 94 ? -26.719 5.724 24.086 1.00 96.44 94 GLN A C 1
ATOM 739 O O . GLN A 1 94 ? -27.044 6.772 23.542 1.00 96.44 94 GLN A O 1
ATOM 744 N N . GLY A 1 95 ? -26.525 4.610 23.370 1.00 97.12 95 GLY A N 1
ATOM 745 C CA . GLY A 1 95 ? -26.727 4.536 21.917 1.00 97.12 95 GLY A CA 1
ATOM 746 C C . GLY A 1 95 ? -25.546 5.014 21.060 1.00 97.12 95 GLY A C 1
ATOM 747 O O . GLY A 1 95 ? -25.585 4.835 19.851 1.00 97.12 95 GLY A O 1
ATOM 748 N N . VAL A 1 96 ? -24.461 5.528 21.654 1.00 98.31 96 VAL A N 1
ATOM 749 C CA . VAL A 1 96 ? -23.274 6.008 20.911 1.00 98.31 96 VAL A CA 1
ATOM 750 C C . VAL A 1 96 ? -22.660 4.928 20.020 1.00 98.31 96 VAL A C 1
ATOM 752 O O . VAL A 1 96 ? -22.386 5.172 18.851 1.00 98.31 96 VAL A O 1
ATOM 755 N N . GLY A 1 97 ? -22.490 3.715 20.555 1.00 98.12 97 GLY A N 1
ATOM 756 C CA . GLY A 1 97 ? -21.947 2.598 19.783 1.00 98.12 97 GLY A CA 1
ATOM 757 C C . GLY A 1 97 ? -22.834 2.213 18.596 1.00 98.12 97 GLY A C 1
ATOM 758 O O . GLY A 1 97 ? -22.311 1.952 17.522 1.00 98.12 97 GLY A O 1
ATOM 759 N N . ARG A 1 98 ? -24.164 2.250 18.770 1.00 98.50 98 ARG A N 1
ATOM 760 C CA . ARG A 1 98 ? -25.125 2.012 17.684 1.00 98.50 98 ARG A CA 1
ATOM 761 C C . ARG A 1 98 ? -24.965 3.053 16.579 1.00 98.50 98 ARG A C 1
ATOM 763 O O . ARG A 1 98 ? -24.831 2.677 15.427 1.00 98.50 98 ARG A O 1
ATOM 770 N N . ALA A 1 99 ? -24.912 4.333 16.945 1.00 98.56 99 ALA A N 1
ATOM 771 C CA . ALA A 1 99 ? -24.767 5.417 15.977 1.00 98.56 99 ALA A CA 1
ATOM 772 C C . ALA A 1 99 ? -23.464 5.308 15.159 1.00 98.56 99 ALA A C 1
ATOM 774 O O . ALA A 1 99 ? -23.461 5.607 13.970 1.00 98.56 99 ALA A O 1
ATOM 775 N N . LEU A 1 100 ? -22.362 4.855 15.775 1.00 98.81 100 LEU A N 1
ATOM 776 C CA . LEU A 1 100 ? -21.108 4.583 15.061 1.00 98.81 100 LEU A CA 1
ATOM 777 C C . LEU A 1 100 ? -21.262 3.463 14.023 1.00 98.81 100 LEU A C 1
ATOM 779 O O . LEU A 1 100 ? -20.790 3.616 12.902 1.00 98.81 100 LEU A O 1
ATOM 783 N N . VAL A 1 101 ? -21.931 2.366 14.382 1.00 98.69 101 VAL A N 1
ATOM 784 C CA . VAL A 1 101 ? -22.147 1.228 13.474 1.00 98.69 101 VAL A CA 1
ATOM 785 C C . VAL A 1 101 ? -23.112 1.587 12.342 1.00 98.69 101 VAL A C 1
ATOM 787 O O . VAL A 1 101 ? -22.809 1.302 11.193 1.00 98.69 101 VAL A O 1
ATOM 790 N N . GLU A 1 102 ? -24.204 2.302 12.614 1.00 98.62 102 GLU A N 1
ATOM 791 C CA . GLU A 1 102 ? -25.129 2.783 11.569 1.00 98.62 102 GLU A CA 1
ATOM 792 C C . GLU A 1 102 ? -24.420 3.717 10.563 1.00 98.62 102 GLU A C 1
ATOM 794 O O . GLU A 1 102 ? -24.659 3.677 9.350 1.00 98.62 102 GLU A O 1
ATOM 799 N N . ALA A 1 103 ? -23.493 4.550 11.047 1.00 98.75 103 ALA A N 1
ATOM 800 C CA . ALA A 1 103 ? -22.661 5.380 10.182 1.00 98.75 103 ALA A CA 1
ATOM 801 C C . ALA A 1 103 ? -21.636 4.548 9.386 1.00 98.75 103 ALA A C 1
ATOM 803 O O . ALA A 1 103 ? -21.386 4.851 8.218 1.00 98.75 103 ALA A O 1
ATOM 804 N N . ALA A 1 104 ? -21.088 3.483 9.979 1.00 98.81 104 ALA A N 1
ATOM 805 C CA . ALA A 1 104 ? -20.217 2.534 9.290 1.00 98.81 104 ALA A CA 1
ATOM 806 C C . ALA A 1 104 ? -20.952 1.759 8.185 1.00 98.81 104 ALA A C 1
ATOM 808 O O . ALA A 1 104 ? -20.410 1.600 7.096 1.00 98.81 104 ALA A O 1
ATOM 809 N N . GLU A 1 105 ? -22.199 1.341 8.418 1.00 98.75 105 GLU A N 1
ATOM 810 C CA . GLU A 1 105 ? -23.065 0.728 7.401 1.00 98.75 105 GLU A CA 1
ATOM 811 C C . GLU A 1 105 ? -23.328 1.692 6.241 1.00 98.75 105 GLU A C 1
ATOM 813 O O . GLU A 1 105 ? -23.187 1.328 5.074 1.00 98.75 105 GLU A O 1
ATOM 818 N N . THR A 1 106 ? -23.649 2.951 6.553 1.00 98.69 106 THR A N 1
ATOM 819 C CA . THR A 1 106 ? -23.854 3.991 5.534 1.00 98.69 106 THR A CA 1
ATOM 820 C C . THR A 1 106 ? -22.594 4.189 4.690 1.00 98.69 106 THR A C 1
ATOM 822 O O . THR A 1 106 ? -22.665 4.258 3.462 1.00 98.69 106 THR A O 1
ATOM 825 N N . TRP A 1 107 ? -21.428 4.251 5.336 1.00 98.69 107 TRP A N 1
ATOM 826 C CA . TRP A 1 107 ? -20.148 4.314 4.640 1.00 98.69 107 TRP A CA 1
ATOM 827 C C . TRP A 1 107 ? -19.927 3.077 3.759 1.00 98.69 107 TRP A C 1
ATOM 829 O O . TRP A 1 107 ? -19.633 3.228 2.576 1.00 98.69 107 TRP A O 1
ATOM 839 N N . ALA A 1 108 ? -20.150 1.872 4.286 1.00 98.56 108 ALA A N 1
ATOM 840 C CA . ALA A 1 108 ? -19.983 0.612 3.565 1.00 98.56 108 ALA A CA 1
ATOM 841 C C . ALA A 1 108 ? -20.834 0.557 2.286 1.00 98.56 108 ALA A C 1
ATOM 843 O O . ALA A 1 108 ? -20.323 0.228 1.212 1.00 98.56 108 ALA A O 1
ATOM 844 N N . ILE A 1 109 ? -22.108 0.945 2.380 1.00 98.69 109 ILE A N 1
ATOM 845 C CA . ILE A 1 109 ? -23.029 1.016 1.238 1.00 98.69 109 ILE A CA 1
ATOM 846 C C . ILE A 1 109 ? -22.502 1.993 0.182 1.00 98.69 109 ILE A C 1
ATOM 848 O O . ILE A 1 109 ? -22.477 1.661 -1.002 1.00 98.69 109 ILE A O 1
ATOM 852 N N . ASN A 1 110 ? -22.015 3.167 0.595 1.00 98.44 110 ASN A N 1
ATOM 853 C CA . ASN A 1 110 ? -21.441 4.157 -0.323 1.00 98.44 110 ASN A CA 1
ATOM 854 C C . ASN A 1 110 ? -20.145 3.677 -0.987 1.00 98.44 110 ASN A C 1
ATOM 856 O O . ASN A 1 110 ? -19.824 4.111 -2.091 1.00 98.44 110 ASN A O 1
ATOM 860 N N . GLN A 1 111 ? -19.416 2.765 -0.343 1.00 98.12 111 GLN A N 1
ATOM 861 C CA . GLN A 1 111 ? -18.275 2.097 -0.955 1.00 98.12 111 GLN A CA 1
ATOM 862 C C . GLN A 1 111 ? -18.706 1.003 -1.948 1.00 98.12 111 GLN A C 1
ATOM 864 O O . GLN A 1 111 ? -17.877 0.548 -2.726 1.00 98.12 111 GLN A O 1
ATOM 869 N N . GLY A 1 112 ? -19.972 0.581 -1.967 1.00 98.12 112 GLY A N 1
ATOM 870 C CA . GLY A 1 112 ? -20.460 -0.520 -2.802 1.00 98.12 112 GLY A CA 1
ATOM 871 C C . GLY A 1 112 ? -20.338 -1.894 -2.139 1.00 98.12 112 GLY A C 1
ATOM 872 O O . GLY A 1 112 ? -20.344 -2.910 -2.830 1.00 98.12 112 GLY A O 1
ATOM 873 N N . CYS A 1 113 ? -20.199 -1.945 -0.812 1.00 98.44 113 CYS A N 1
ATOM 874 C CA . CYS A 1 113 ? -20.298 -3.190 -0.056 1.00 98.44 113 CYS A CA 1
ATOM 875 C C . CYS A 1 113 ? -21.758 -3.573 0.187 1.00 98.44 113 CYS A C 1
ATOM 877 O O . CYS A 1 113 ? -22.620 -2.717 0.383 1.00 98.44 113 CYS A O 1
ATOM 879 N N . VAL A 1 114 ? -22.007 -4.880 0.239 1.00 97.88 114 VAL A N 1
ATOM 880 C CA . VAL A 1 114 ? -23.300 -5.465 0.640 1.00 97.88 114 VAL A CA 1
ATOM 881 C C . VAL A 1 114 ? -23.207 -6.252 1.952 1.00 97.88 114 VAL A C 1
ATOM 883 O O . VAL A 1 114 ? -24.214 -6.746 2.448 1.00 97.88 114 VAL A O 1
ATOM 886 N N . GLU A 1 115 ? -22.002 -6.356 2.520 1.00 98.00 115 GLU A N 1
ATOM 887 C CA . GLU A 1 115 ? -21.693 -7.032 3.782 1.00 98.00 115 GLU A CA 1
ATOM 888 C C . GLU A 1 115 ? -20.772 -6.138 4.634 1.00 98.00 115 GLU A C 1
ATOM 890 O O . GLU A 1 115 ? -19.866 -5.487 4.100 1.00 98.00 115 GLU A O 1
ATOM 895 N N . LEU A 1 116 ? -21.003 -6.130 5.953 1.00 98.44 116 LEU A N 1
ATOM 896 C CA . LEU A 1 116 ? -20.143 -5.513 6.968 1.00 98.44 116 LEU A CA 1
ATOM 897 C C . LEU A 1 116 ? -19.642 -6.611 7.915 1.00 98.44 116 LEU A C 1
ATOM 899 O O . LEU A 1 116 ? -20.422 -7.192 8.669 1.00 98.44 116 LEU A O 1
ATOM 903 N N . GLY A 1 117 ? -18.349 -6.909 7.849 1.00 98.00 117 GLY A N 1
ATOM 904 C CA . GLY A 1 117 ? -17.670 -7.850 8.733 1.00 98.00 117 GLY A CA 1
ATOM 905 C C . GLY A 1 117 ? -17.093 -7.170 9.974 1.00 98.00 117 GLY A C 1
ATOM 906 O O . GLY A 1 117 ? -16.827 -5.968 9.982 1.00 98.00 117 GLY A O 1
ATOM 907 N N . SER A 1 118 ? -16.891 -7.952 11.028 1.00 98.00 118 SER A N 1
ATOM 908 C CA . SER A 1 118 ? -16.121 -7.572 12.213 1.00 98.00 118 SER A CA 1
ATOM 909 C C . SER A 1 118 ? -15.708 -8.835 12.966 1.00 98.00 118 SER A C 1
ATOM 911 O O . SER A 1 118 ? -16.299 -9.898 12.762 1.00 98.00 118 SER A O 1
ATOM 913 N N . ASP A 1 119 ? -14.732 -8.713 13.859 1.00 97.06 119 ASP A N 1
ATOM 914 C CA . ASP A 1 119 ? -14.346 -9.767 14.785 1.00 97.06 119 ASP A CA 1
ATOM 915 C C . ASP A 1 119 ? -14.297 -9.252 16.229 1.00 97.06 119 ASP A C 1
ATOM 917 O O . ASP A 1 119 ? -14.433 -8.066 16.534 1.00 97.06 119 ASP A O 1
ATOM 921 N N . THR A 1 120 ? -14.164 -10.191 17.157 1.00 96.19 120 THR A N 1
ATOM 922 C CA . THR A 1 120 ? -13.855 -9.898 18.550 1.00 96.19 120 THR A CA 1
ATOM 923 C C . THR A 1 120 ? -13.215 -11.125 19.190 1.00 96.19 120 THR A C 1
ATOM 925 O O . THR A 1 120 ? -13.473 -12.255 18.775 1.00 96.19 120 THR A O 1
ATOM 928 N N . SER A 1 121 ? -12.421 -10.931 20.248 1.00 94.94 121 SER A N 1
ATOM 929 C CA . SER A 1 121 ? -11.953 -12.047 21.086 1.00 94.94 121 SER A CA 1
ATOM 930 C C . SER A 1 121 ? -13.142 -12.826 21.665 1.00 94.94 121 SER A C 1
ATOM 932 O O . SER A 1 121 ? -14.154 -12.231 22.053 1.00 94.94 121 SER A O 1
ATOM 934 N N . ILE A 1 122 ? -12.987 -14.153 21.748 1.00 94.25 122 ILE A N 1
ATOM 935 C CA . ILE A 1 122 ? -13.987 -15.114 22.251 1.00 94.25 122 ILE A CA 1
ATOM 936 C C . ILE A 1 122 ? -14.404 -14.778 23.695 1.00 94.25 122 ILE A C 1
ATOM 938 O O . ILE A 1 122 ? -15.547 -14.967 24.104 1.00 94.25 122 ILE A O 1
ATOM 942 N N . GLU A 1 123 ? -13.475 -14.225 24.462 1.00 95.56 123 GLU A N 1
ATOM 943 C CA . GLU A 1 123 ? -13.577 -13.882 25.872 1.00 95.56 123 GLU A CA 1
ATOM 944 C C . GLU A 1 123 ? -14.288 -12.535 26.075 1.00 95.56 123 GLU A C 1
ATOM 946 O O . GLU A 1 123 ? -14.802 -12.250 27.161 1.00 95.56 123 GLU A O 1
ATOM 951 N N . ASN A 1 124 ? -14.376 -11.704 25.030 1.00 95.88 124 ASN A N 1
ATOM 952 C CA . ASN A 1 124 ? -15.021 -10.397 25.080 1.00 95.88 124 ASN A CA 1
ATOM 953 C C . ASN A 1 124 ? -16.546 -10.511 24.895 1.00 95.88 124 ASN A C 1
ATOM 955 O O . ASN A 1 124 ? -17.138 -10.078 23.902 1.00 95.88 124 ASN A O 1
ATOM 959 N N . VAL A 1 125 ? -17.204 -11.064 25.915 1.00 96.44 125 VAL A N 1
ATOM 960 C CA . VAL A 1 125 ? -18.664 -11.260 25.963 1.00 96.44 125 VAL A CA 1
ATOM 961 C C . VAL A 1 125 ? -19.471 -9.967 25.795 1.00 96.44 125 VAL A C 1
ATOM 963 O O . VAL A 1 125 ? -20.601 -9.996 25.296 1.00 96.44 125 VAL A O 1
ATOM 966 N N . VAL A 1 126 ? -18.899 -8.820 26.183 1.00 96.75 126 VAL A N 1
ATOM 967 C CA . VAL A 1 126 ? -19.533 -7.503 26.023 1.00 96.75 126 VAL A CA 1
ATOM 968 C C . VAL A 1 126 ? -19.581 -7.119 24.549 1.00 96.75 126 VAL A C 1
ATOM 970 O O . VAL A 1 126 ? -20.648 -6.746 24.062 1.00 96.75 126 VAL A O 1
ATOM 973 N N . SER A 1 127 ? -18.460 -7.255 23.837 1.00 97.44 127 SER A N 1
ATOM 974 C CA . SER A 1 127 ? -18.390 -7.014 22.394 1.00 97.44 127 SER A CA 1
ATOM 975 C C . SER A 1 127 ? -19.296 -7.975 21.626 1.00 97.44 127 SER A C 1
ATOM 977 O O . SER A 1 127 ? -20.072 -7.530 20.784 1.00 97.44 127 SER A O 1
ATOM 979 N N . HIS A 1 128 ? -19.309 -9.265 21.978 1.00 97.12 128 HIS A N 1
ATOM 980 C CA . HIS A 1 128 ? -20.205 -10.237 21.344 1.00 97.12 128 HIS A CA 1
ATOM 981 C C . HIS A 1 128 ? -21.685 -9.836 21.497 1.00 97.12 128 HIS A C 1
ATOM 983 O O . HIS A 1 128 ? -22.441 -9.796 20.523 1.00 97.12 128 HIS A O 1
ATOM 989 N N . SER A 1 129 ? -22.098 -9.461 22.712 1.00 97.69 129 SER A N 1
ATOM 990 C CA . SER A 1 129 ? -23.467 -8.998 22.971 1.00 97.69 129 SER A CA 1
ATOM 991 C C . SER A 1 129 ? -23.796 -7.705 22.217 1.00 97.69 129 SER A C 1
ATOM 993 O O . SER A 1 129 ? -24.929 -7.525 21.770 1.00 97.69 129 SER A O 1
ATOM 995 N N . ALA A 1 130 ? -22.821 -6.804 22.072 1.00 98.12 130 ALA A N 1
ATOM 996 C CA . ALA A 1 130 ? -22.982 -5.547 21.352 1.00 98.12 130 ALA A CA 1
ATOM 997 C C . ALA A 1 130 ? -23.164 -5.770 19.842 1.00 98.12 130 ALA A C 1
ATOM 999 O O . ALA A 1 130 ? -24.103 -5.216 19.276 1.00 98.12 130 ALA A O 1
ATOM 1000 N N . HIS A 1 131 ? -22.355 -6.636 19.224 1.00 98.62 131 HIS A N 1
ATOM 1001 C CA . HIS A 1 131 ? -22.498 -7.039 17.821 1.00 98.62 131 HIS A CA 1
ATOM 1002 C C . HIS A 1 131 ? -23.879 -7.650 17.549 1.00 98.62 131 HIS A C 1
ATOM 1004 O O . HIS A 1 131 ? -24.613 -7.180 16.680 1.00 98.62 131 HIS A O 1
ATOM 1010 N N . ARG A 1 132 ? -24.301 -8.636 18.355 1.00 98.06 132 ARG A N 1
ATOM 1011 C CA . ARG A 1 132 ? -25.617 -9.283 18.185 1.00 98.06 132 ARG A CA 1
ATOM 1012 C C . ARG A 1 132 ? -26.785 -8.316 18.345 1.00 98.06 132 ARG A C 1
ATOM 1014 O O . ARG A 1 132 ? -27.774 -8.425 17.628 1.00 98.06 132 ARG A O 1
ATOM 1021 N N . ALA A 1 133 ? -26.681 -7.359 19.267 1.00 98.19 133 ALA A N 1
ATOM 1022 C CA . ALA A 1 133 ? -27.711 -6.339 19.468 1.00 98.19 133 ALA A CA 1
ATOM 1023 C C . ALA A 1 133 ? -27.861 -5.372 18.278 1.00 98.19 133 ALA A C 1
ATOM 1025 O O . ALA A 1 133 ? -28.858 -4.650 18.219 1.00 98.19 133 ALA A O 1
ATOM 1026 N N . LEU A 1 134 ? -26.886 -5.348 17.365 1.00 98.12 134 LEU A N 1
ATOM 1027 C CA . LEU A 1 134 ? -26.872 -4.535 16.149 1.00 98.12 134 LEU A CA 1
ATOM 1028 C C . LEU A 1 134 ? -27.077 -5.370 14.875 1.00 98.12 134 LEU A C 1
ATOM 1030 O O . LEU A 1 134 ? -26.915 -4.855 13.781 1.00 98.12 134 LEU A O 1
ATOM 1034 N N . GLY A 1 135 ? -27.469 -6.642 15.000 1.00 98.19 135 GLY A N 1
ATOM 1035 C CA . GLY A 1 135 ? -27.839 -7.477 13.854 1.00 98.19 135 GLY A CA 1
ATOM 1036 C C . GLY A 1 135 ? -26.692 -8.262 13.215 1.00 98.19 135 GLY A C 1
ATOM 1037 O O . GLY A 1 135 ? -26.947 -9.024 12.285 1.00 98.19 135 GLY A O 1
ATOM 1038 N N . PHE A 1 136 ? -25.465 -8.163 13.737 1.00 98.25 136 PHE A N 1
ATOM 1039 C CA . PHE A 1 136 ? -24.390 -9.071 13.338 1.00 98.25 136 PHE A CA 1
ATOM 1040 C C . PHE A 1 136 ? -24.729 -10.511 13.740 1.00 98.25 136 PHE A C 1
ATOM 1042 O O . PHE A 1 136 ? -25.272 -10.772 14.822 1.00 98.25 136 PHE A O 1
ATOM 1049 N N . VAL A 1 137 ? -24.355 -11.455 12.879 1.00 97.12 137 VAL A N 1
ATOM 1050 C CA . VAL A 1 137 ? -24.496 -12.896 13.107 1.00 97.12 137 VAL A CA 1
ATOM 1051 C C . VAL A 1 137 ? -23.101 -13.499 13.251 1.00 97.12 137 VAL A C 1
ATOM 1053 O O . VAL A 1 137 ? -22.230 -13.232 12.431 1.00 97.12 137 VAL A O 1
ATOM 1056 N N . GLU A 1 138 ? -22.887 -14.309 14.291 1.00 96.50 138 GLU A N 1
ATOM 1057 C CA . GLU A 1 138 ? -21.632 -15.050 14.477 1.00 96.50 138 GLU A CA 1
ATOM 1058 C C . GLU A 1 138 ? -21.468 -16.070 13.340 1.00 96.50 138 GLU A C 1
ATOM 1060 O O . GLU A 1 138 ? -22.320 -16.940 13.153 1.00 96.50 138 GLU A O 1
ATOM 1065 N N . THR A 1 139 ? -20.386 -15.950 12.570 1.00 95.06 139 THR A N 1
ATOM 1066 C CA . THR A 1 139 ? -20.094 -16.824 11.421 1.00 95.06 139 THR A CA 1
ATOM 1067 C C . THR A 1 139 ? -19.167 -17.986 11.779 1.00 95.06 139 THR A C 1
ATOM 1069 O O . THR A 1 139 ? -19.210 -19.030 11.128 1.00 95.06 139 THR A O 1
ATOM 1072 N N . GLY A 1 140 ? -18.358 -17.841 12.831 1.00 93.12 140 GLY A N 1
ATOM 1073 C CA . GLY A 1 140 ? -17.463 -18.878 13.332 1.00 93.12 140 GLY A CA 1
ATOM 1074 C C . GLY A 1 140 ? -16.527 -18.379 14.432 1.00 93.12 140 GLY A C 1
ATOM 1075 O O . GLY A 1 140 ? -16.450 -17.186 14.713 1.00 93.12 140 GLY A O 1
ATOM 1076 N N . GLN A 1 141 ? -15.795 -19.314 15.042 1.00 94.25 141 GLN A N 1
ATOM 1077 C CA . GLN A 1 141 ? -14.732 -19.030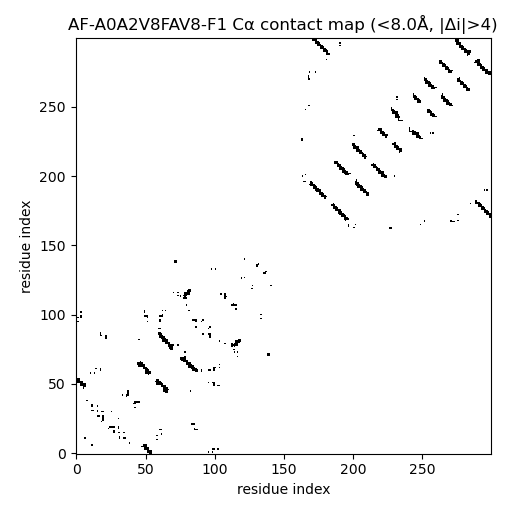 16.008 1.00 94.25 141 GLN A CA 1
ATOM 1078 C C . GLN A 1 141 ? -13.400 -19.491 15.432 1.00 94.25 141 GLN A C 1
ATOM 1080 O O . GLN A 1 141 ? -13.254 -20.647 15.028 1.00 94.25 141 GLN A O 1
ATOM 1085 N N . LEU A 1 142 ? -12.425 -18.588 15.398 1.00 90.50 142 LEU A N 1
ATOM 1086 C CA . LEU A 1 142 ? -11.153 -18.810 14.722 1.00 90.50 142 LEU A CA 1
ATOM 1087 C C . LEU A 1 142 ? -10.018 -18.982 15.729 1.00 90.50 142 LEU A C 1
ATOM 1089 O O . LEU A 1 142 ? -9.949 -18.310 16.757 1.00 90.50 142 LEU A O 1
ATOM 1093 N N . ARG A 1 143 ? -9.085 -19.878 15.400 1.00 93.00 143 ARG A N 1
ATOM 1094 C CA . ARG A 1 143 ? -7.765 -19.954 16.032 1.00 93.00 143 ARG A CA 1
ATOM 1095 C C . ARG A 1 143 ? -6.735 -19.558 14.986 1.00 93.00 143 ARG A C 1
ATOM 1097 O O . ARG A 1 143 ? -6.470 -20.329 14.067 1.00 93.00 143 ARG A O 1
ATOM 1104 N N . ALA A 1 144 ? -6.188 -18.355 15.116 1.00 90.44 144 ALA A N 1
ATOM 1105 C CA . ALA A 1 144 ? -5.176 -17.854 14.198 1.00 90.44 144 ALA A CA 1
ATOM 1106 C C . ALA A 1 144 ? -3.810 -18.497 14.490 1.00 90.44 144 ALA A C 1
ATOM 1108 O O . ALA A 1 144 ? -3.365 -18.547 15.637 1.00 90.44 144 ALA A O 1
ATOM 1109 N N . PHE A 1 145 ? -3.128 -18.956 13.440 1.00 92.00 145 PHE A N 1
ATOM 1110 C CA . PHE A 1 145 ? -1.746 -19.428 13.501 1.00 92.00 145 PHE A CA 1
ATOM 1111 C C . PHE A 1 145 ? -0.895 -18.580 12.562 1.00 92.00 145 PHE A C 1
ATOM 1113 O O . PHE A 1 145 ? -1.255 -18.366 11.407 1.00 92.00 145 PHE A O 1
ATOM 1120 N N . ARG A 1 146 ? 0.265 -18.139 13.042 1.00 94.19 146 ARG A N 1
ATOM 1121 C CA . ARG A 1 146 ? 1.293 -17.486 12.230 1.00 94.19 146 ARG A CA 1
ATOM 1122 C C . ARG A 1 146 ? 2.581 -18.276 12.391 1.00 94.19 146 ARG A C 1
ATOM 1124 O O . ARG A 1 146 ? 2.951 -18.624 13.510 1.00 94.19 146 ARG A O 1
ATOM 1131 N N . LYS A 1 147 ? 3.263 -18.558 11.284 1.00 92.38 147 LYS A N 1
ATOM 1132 C CA . LYS A 1 147 ? 4.606 -19.139 11.291 1.00 92.38 147 LYS A CA 1
ATOM 1133 C C . LYS A 1 147 ? 5.532 -18.172 10.582 1.00 92.38 147 LYS A C 1
ATOM 1135 O O . LYS A 1 147 ? 5.349 -17.921 9.394 1.00 92.38 147 LYS A O 1
ATOM 1140 N N . ASP A 1 148 ? 6.517 -17.658 11.306 1.00 90.12 148 ASP A N 1
ATOM 1141 C CA . ASP A 1 148 ? 7.609 -16.935 10.671 1.00 90.12 148 ASP A CA 1
ATOM 1142 C C . ASP A 1 148 ? 8.338 -17.898 9.736 1.00 90.12 148 ASP A C 1
ATOM 1144 O O . ASP A 1 148 ? 8.810 -18.967 10.140 1.00 90.12 148 ASP A O 1
ATOM 1148 N N . LEU A 1 149 ? 8.371 -17.545 8.456 1.00 85.12 149 LEU A N 1
ATOM 1149 C CA . LEU A 1 149 ? 9.207 -18.246 7.505 1.00 85.12 149 LEU A CA 1
ATOM 1150 C C . LEU A 1 149 ? 10.624 -17.727 7.696 1.00 85.12 149 LEU A C 1
ATOM 1152 O O . LEU A 1 149 ? 10.869 -16.523 7.643 1.00 85.12 149 LEU A O 1
ATOM 1156 N N . VAL A 1 150 ? 11.565 -18.647 7.884 1.00 81.12 150 VAL A N 1
ATOM 1157 C CA . VAL A 1 150 ? 12.970 -18.318 7.680 1.00 81.12 150 VAL A CA 1
ATOM 1158 C C . VAL A 1 150 ? 13.125 -18.142 6.181 1.00 81.12 150 VAL A C 1
ATOM 1160 O O . VAL A 1 150 ? 13.284 -19.115 5.448 1.00 81.12 150 VAL A O 1
ATOM 1163 N N . VAL A 1 151 ? 13.016 -16.898 5.723 1.00 68.19 151 VAL A N 1
ATOM 1164 C CA . VAL A 1 151 ? 13.588 -16.526 4.436 1.00 68.19 151 VAL A CA 1
ATOM 1165 C C . VAL A 1 151 ? 15.086 -16.724 4.630 1.00 68.19 151 VAL A C 1
ATOM 1167 O O . VAL A 1 151 ? 15.656 -16.066 5.507 1.00 68.19 151 VAL A O 1
ATOM 1170 N N . PRO A 1 152 ? 15.726 -17.677 3.929 1.00 56.09 152 PRO A N 1
ATOM 1171 C CA . PRO A 1 152 ? 17.164 -17.829 4.033 1.00 56.09 152 PRO A CA 1
ATOM 1172 C C . PRO A 1 152 ? 17.785 -16.459 3.774 1.00 56.09 152 PRO A C 1
ATOM 1174 O O . PRO A 1 152 ? 17.409 -15.795 2.804 1.00 56.09 152 PRO A O 1
ATOM 1177 N N . ALA A 1 153 ? 18.710 -16.025 4.635 1.00 53.00 153 ALA A N 1
ATOM 1178 C CA . ALA A 1 153 ? 19.579 -14.918 4.263 1.00 53.00 153 ALA A CA 1
ATOM 1179 C C . ALA A 1 153 ? 20.134 -15.244 2.865 1.00 53.00 153 ALA A C 1
ATOM 1181 O O . ALA A 1 153 ? 20.475 -16.415 2.642 1.00 53.00 153 ALA A O 1
ATOM 1182 N N . PRO A 1 154 ? 20.175 -14.287 1.916 1.00 47.59 154 PRO A N 1
ATOM 1183 C CA . PRO A 1 154 ? 20.793 -14.542 0.622 1.00 47.59 154 PRO A CA 1
ATOM 1184 C C . PRO A 1 154 ? 22.155 -15.167 0.904 1.00 47.59 154 PRO A C 1
ATOM 1186 O O . PRO A 1 154 ? 22.949 -14.600 1.653 1.00 47.59 154 PRO A O 1
ATOM 1189 N N . SER A 1 155 ? 22.356 -16.399 0.437 1.00 42.72 155 SER A N 1
ATOM 1190 C CA . SER A 1 155 ? 23.493 -17.216 0.841 1.00 42.72 155 SER A CA 1
ATOM 1191 C C . SER A 1 155 ? 24.781 -16.470 0.513 1.00 42.72 155 SER A C 1
ATOM 1193 O O . SER A 1 155 ? 25.186 -16.400 -0.647 1.00 42.72 155 SER A O 1
ATOM 1195 N N . THR A 1 156 ? 25.445 -15.924 1.527 1.00 46.84 156 THR A N 1
ATOM 1196 C CA . THR A 1 156 ? 26.837 -15.504 1.425 1.00 46.84 156 THR A CA 1
ATOM 1197 C C . THR A 1 156 ? 27.669 -16.779 1.354 1.00 46.84 156 THR A C 1
ATOM 1199 O O . THR A 1 156 ? 28.065 -17.326 2.380 1.00 46.84 156 THR A O 1
ATOM 1202 N N . GLY A 1 157 ? 27.864 -17.303 0.143 1.00 46.69 157 GLY A N 1
ATOM 1203 C CA . GLY A 1 157 ? 28.724 -18.460 -0.099 1.00 46.69 157 GLY A CA 1
ATOM 1204 C C . GLY A 1 157 ? 27.995 -19.712 -0.580 1.00 46.69 157 GLY A C 1
ATOM 1205 O O . GLY A 1 157 ? 27.890 -20.702 0.133 1.00 46.69 157 GLY A O 1
ATOM 1206 N N . HIS A 1 158 ? 27.606 -19.704 -1.849 1.00 40.31 158 HIS A N 1
ATOM 1207 C CA . HIS A 1 158 ? 27.930 -20.811 -2.749 1.00 40.31 158 HIS A CA 1
ATOM 1208 C C . HIS A 1 158 ? 28.737 -20.198 -3.903 1.00 40.31 158 HIS A C 1
ATOM 1210 O O . HIS A 1 158 ? 28.480 -19.037 -4.236 1.00 40.31 158 HIS A O 1
ATOM 1216 N N . PRO A 1 159 ? 29.711 -20.898 -4.518 1.00 40.47 159 PRO A N 1
ATOM 1217 C CA . PRO A 1 159 ? 30.334 -20.395 -5.733 1.00 40.47 159 PRO A CA 1
ATOM 1218 C C . PRO A 1 159 ? 29.211 -20.155 -6.737 1.00 40.47 159 PRO A C 1
ATOM 1220 O O . PRO A 1 159 ? 28.428 -21.062 -7.023 1.00 40.47 159 PRO A O 1
ATOM 1223 N N . LEU A 1 160 ? 29.101 -18.909 -7.185 1.00 43.94 160 LEU A N 1
ATOM 1224 C CA . LEU A 1 160 ? 28.107 -18.425 -8.125 1.00 43.94 160 LEU A CA 1
ATOM 1225 C C . LEU A 1 160 ? 28.231 -19.205 -9.436 1.00 43.94 160 LEU A C 1
ATOM 1227 O O . LEU A 1 160 ? 28.964 -18.823 -10.342 1.00 43.94 160 LEU A O 1
ATOM 1231 N N . SER A 1 161 ? 27.539 -20.335 -9.533 1.00 45.50 161 SER A N 1
ATOM 1232 C CA . SER A 1 161 ? 27.490 -21.108 -10.763 1.00 45.50 161 SER A CA 1
ATOM 1233 C C . SER A 1 161 ? 26.419 -20.473 -11.663 1.00 45.50 161 SER A C 1
ATOM 1235 O O . SER A 1 161 ? 25.224 -20.693 -11.479 1.00 45.50 161 SER A O 1
ATOM 1237 N N . HIS A 1 162 ? 26.885 -19.665 -12.618 1.00 47.62 162 HIS A N 1
ATOM 1238 C CA . HIS A 1 162 ? 26.238 -19.316 -13.894 1.00 47.62 162 HIS A CA 1
ATOM 1239 C C . HIS A 1 162 ? 25.106 -18.260 -13.952 1.00 47.62 162 HIS A C 1
ATOM 1241 O O . HIS A 1 162 ? 24.611 -18.013 -15.047 1.00 47.62 162 HIS A O 1
ATOM 1247 N N . ALA A 1 163 ? 24.734 -17.557 -12.871 1.00 47.97 163 ALA A N 1
ATOM 1248 C CA . ALA A 1 163 ? 23.725 -16.470 -12.935 1.00 47.97 163 ALA A CA 1
ATOM 1249 C C . ALA A 1 163 ? 24.296 -15.026 -12.960 1.00 47.97 163 ALA A C 1
ATOM 1251 O O . ALA A 1 163 ? 23.534 -14.064 -12.929 1.00 47.97 163 ALA A O 1
ATOM 1252 N N . HIS A 1 164 ? 25.625 -14.867 -13.021 1.00 59.72 164 HIS A N 1
ATOM 1253 C CA . HIS A 1 164 ? 26.338 -13.580 -12.870 1.00 59.72 164 HIS A CA 1
ATOM 1254 C C . HIS A 1 164 ? 27.138 -13.158 -14.107 1.00 59.72 164 HIS A C 1
ATOM 1256 O O . HIS A 1 164 ? 28.065 -12.356 -14.023 1.00 59.72 164 HIS A O 1
ATOM 1262 N N . ALA A 1 165 ? 26.812 -13.730 -15.258 1.00 69.69 165 ALA A N 1
ATOM 1263 C CA . ALA A 1 165 ? 27.592 -13.546 -16.464 1.00 69.69 165 ALA A CA 1
ATOM 1264 C C . ALA A 1 165 ? 27.024 -12.403 -17.307 1.00 69.69 165 ALA A C 1
ATOM 1266 O O . ALA A 1 165 ? 25.888 -12.466 -17.781 1.00 69.69 165 ALA A O 1
ATOM 1267 N N . ILE A 1 166 ? 27.849 -11.385 -17.541 1.00 86.25 166 ILE A N 1
ATOM 1268 C CA . ILE A 1 166 ? 27.660 -10.464 -18.664 1.00 86.25 166 ILE A CA 1
ATOM 1269 C C . ILE A 1 166 ? 28.363 -10.963 -19.930 1.00 86.25 166 ILE A C 1
ATOM 1271 O O . ILE A 1 166 ? 28.498 -10.181 -20.858 1.00 86.25 166 ILE A O 1
ATOM 1275 N N . ASP A 1 167 ? 28.783 -12.231 -20.003 1.00 86.69 167 ASP A N 1
ATOM 1276 C CA . ASP A 1 167 ? 29.590 -12.788 -21.103 1.00 86.69 167 ASP A CA 1
ATOM 1277 C C . ASP A 1 167 ? 29.117 -12.385 -22.515 1.00 86.69 167 ASP A C 1
ATOM 1279 O O . ASP A 1 167 ? 29.965 -11.994 -23.321 1.00 86.69 167 ASP A O 1
ATOM 1283 N N . PRO A 1 168 ? 27.801 -12.376 -22.843 1.00 87.69 168 PRO A N 1
ATOM 1284 C CA . PRO A 1 168 ? 27.343 -11.922 -24.160 1.00 87.69 168 PRO A CA 1
ATOM 1285 C C . PRO A 1 168 ? 27.676 -10.451 -24.454 1.00 87.69 168 PRO A C 1
ATOM 1287 O O . PRO A 1 168 ? 27.864 -10.070 -25.607 1.00 87.69 168 PRO A O 1
ATOM 1290 N N . PHE A 1 169 ? 27.753 -9.627 -23.412 1.00 90.12 169 PHE A N 1
ATOM 1291 C CA . PHE A 1 169 ? 28.032 -8.197 -23.475 1.00 90.12 169 PHE A CA 1
ATOM 1292 C C . PHE A 1 169 ? 29.478 -7.856 -23.145 1.00 90.12 169 PHE A C 1
ATOM 1294 O O . PHE A 1 169 ? 29.867 -6.736 -23.431 1.00 90.12 169 PHE A O 1
ATOM 1301 N N . SER A 1 170 ? 30.263 -8.738 -22.522 1.00 92.38 170 SER A N 1
ATOM 1302 C CA . SER A 1 170 ? 31.639 -8.439 -22.109 1.00 92.38 170 SER A CA 1
ATOM 1303 C C . SER A 1 170 ? 32.519 -8.141 -23.306 1.00 92.38 170 SER A C 1
ATOM 1305 O O . SER A 1 170 ? 32.352 -8.795 -24.323 1.00 92.38 170 SER A O 1
ATOM 1307 N N . GLY A 1 171 ? 33.490 -7.238 -23.180 1.00 94.25 171 GLY A N 1
ATOM 1308 C CA . GLY A 1 171 ? 34.483 -6.913 -24.210 1.00 94.25 171 GLY A CA 1
ATOM 1309 C C . GLY A 1 171 ? 34.413 -5.466 -24.688 1.00 94.25 171 GLY A C 1
ATOM 1310 O O . GLY A 1 171 ? 33.614 -4.675 -24.188 1.00 94.25 171 GLY A O 1
ATOM 1311 N N . THR A 1 172 ? 35.277 -5.133 -25.644 1.00 97.06 172 THR A N 1
ATOM 1312 C CA . THR A 1 172 ? 35.299 -3.830 -26.314 1.00 97.06 172 THR A CA 1
ATOM 1313 C C . THR A 1 172 ? 34.574 -3.934 -27.648 1.00 97.06 172 THR A C 1
ATOM 1315 O O . THR A 1 172 ? 34.774 -4.885 -28.402 1.00 97.06 172 THR A O 1
ATOM 1318 N N . PHE A 1 173 ? 33.720 -2.957 -27.920 1.00 97.38 173 PHE A N 1
ATOM 1319 C CA . PHE A 1 173 ? 32.908 -2.854 -29.116 1.00 97.38 173 PHE A CA 1
ATOM 1320 C C . PHE A 1 173 ? 33.104 -1.484 -29.752 1.00 97.38 173 PHE A C 1
ATOM 1322 O O . PHE A 1 173 ? 33.224 -0.473 -29.055 1.00 97.38 173 PHE A O 1
ATOM 1329 N N . LYS A 1 174 ? 33.085 -1.454 -31.081 1.00 97.81 174 LYS A N 1
ATOM 1330 C CA . LYS A 1 174 ? 33.151 -0.235 -31.881 1.00 97.81 174 LYS A CA 1
ATOM 1331 C C . LYS A 1 174 ? 32.062 -0.215 -32.934 1.00 97.81 174 LYS A C 1
ATOM 1333 O O . LYS A 1 174 ? 31.703 -1.252 -33.490 1.00 97.81 174 LYS A O 1
ATOM 1338 N N . GLY A 1 175 ? 31.562 0.969 -33.240 1.00 97.00 175 GLY A N 1
ATOM 1339 C CA . GLY A 1 175 ? 30.594 1.145 -34.308 1.00 97.00 175 GLY A CA 1
ATOM 1340 C C . GLY A 1 175 ? 30.050 2.555 -34.349 1.00 97.00 175 GLY A C 1
ATOM 1341 O O . GLY A 1 175 ? 30.722 3.505 -33.946 1.00 97.00 175 GLY A O 1
ATOM 1342 N N . ASP A 1 176 ? 28.819 2.658 -34.826 1.00 97.19 176 ASP A N 1
ATOM 1343 C CA . ASP A 1 176 ? 28.166 3.927 -35.099 1.00 97.19 176 ASP A CA 1
ATOM 1344 C C . ASP A 1 176 ? 26.793 3.974 -34.429 1.00 97.19 176 ASP A C 1
ATOM 1346 O O . ASP A 1 176 ? 26.101 2.957 -34.284 1.00 97.19 176 ASP A O 1
ATOM 1350 N N . GLY A 1 177 ? 26.410 5.183 -34.037 1.00 96.81 177 GLY A N 1
ATOM 1351 C CA . GLY A 1 177 ? 25.114 5.525 -33.487 1.00 96.81 177 GLY A CA 1
ATOM 1352 C C . GLY A 1 177 ? 24.408 6.586 -34.312 1.00 96.81 177 GLY A C 1
ATOM 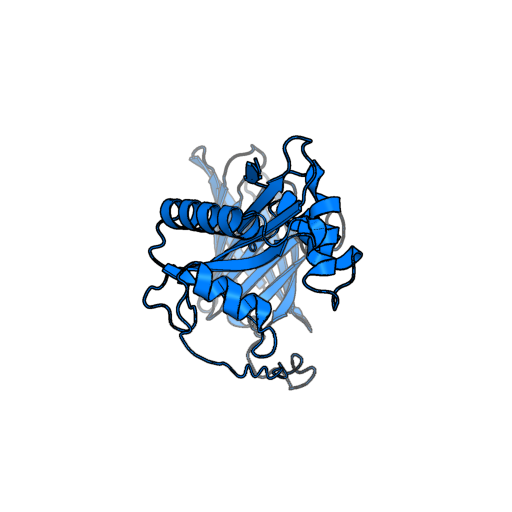1353 O O . GLY A 1 177 ? 25.025 7.371 -35.033 1.00 96.81 177 GLY A O 1
ATOM 1354 N N . THR A 1 178 ? 23.089 6.622 -34.193 1.00 97.06 178 THR A N 1
ATOM 1355 C CA . THR A 1 178 ? 22.260 7.709 -34.708 1.00 97.06 178 THR A CA 1
ATOM 1356 C C . THR A 1 178 ? 21.231 8.072 -33.656 1.00 97.06 178 THR A C 1
ATOM 1358 O O . THR A 1 178 ? 20.546 7.196 -33.120 1.00 97.06 178 THR A O 1
ATOM 1361 N N . TRP A 1 179 ? 21.110 9.365 -33.370 1.00 96.31 179 TRP A N 1
ATOM 1362 C CA . TRP A 1 179 ? 20.067 9.892 -32.499 1.00 96.31 179 TRP A CA 1
ATOM 1363 C C . TRP A 1 179 ? 19.031 10.678 -33.299 1.00 96.31 179 TRP A C 1
ATOM 1365 O O . TRP A 1 179 ? 19.337 11.242 -34.348 1.00 96.31 179 TRP A O 1
ATOM 1375 N N . HIS A 1 180 ? 17.811 10.729 -32.773 1.00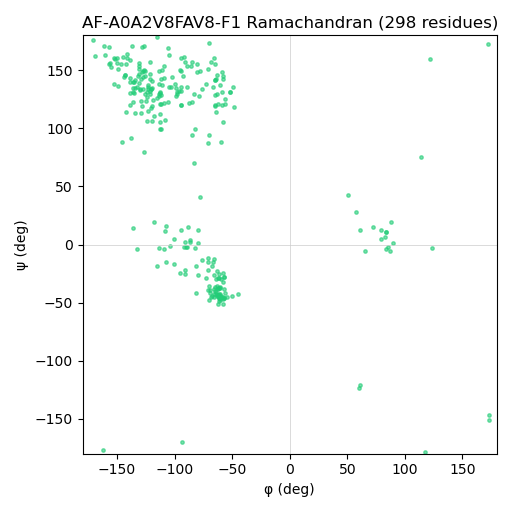 97.44 180 HIS A N 1
ATOM 1376 C CA . HIS A 1 180 ? 16.693 11.520 -33.271 1.00 97.44 180 HIS A CA 1
ATOM 1377 C C . HIS A 1 180 ? 16.043 12.261 -32.100 1.00 97.44 180 HIS A C 1
ATOM 1379 O O . HIS A 1 180 ? 15.811 11.657 -31.051 1.00 97.44 180 HIS A O 1
ATOM 1385 N N . ASP A 1 181 ? 15.731 13.544 -32.270 1.00 97.25 181 ASP A N 1
ATOM 1386 C CA . ASP A 1 181 ? 14.989 14.324 -31.276 1.00 97.25 181 ASP A CA 1
ATOM 1387 C C . ASP A 1 181 ? 13.529 14.583 -31.683 1.00 97.25 181 ASP A C 1
ATOM 1389 O O . ASP A 1 181 ? 13.105 14.347 -32.818 1.00 97.25 181 ASP A O 1
ATOM 1393 N N . ALA A 1 182 ? 12.737 15.085 -30.735 1.00 95.06 182 ALA A N 1
ATOM 1394 C CA . ALA A 1 182 ? 11.321 15.390 -30.933 1.00 95.06 182 ALA A CA 1
ATOM 1395 C C . ALA A 1 182 ? 11.045 16.536 -31.928 1.00 95.06 182 ALA A C 1
ATOM 1397 O O . ALA A 1 182 ? 9.897 16.714 -32.335 1.00 95.06 182 ALA A O 1
ATOM 1398 N N . ALA A 1 183 ? 12.061 17.306 -32.330 1.00 95.62 183 ALA A N 1
ATOM 1399 C CA . ALA A 1 183 ? 11.947 18.312 -33.386 1.00 95.62 183 ALA A CA 1
ATOM 1400 C C . ALA A 1 183 ? 12.249 17.734 -34.782 1.00 95.62 183 ALA A C 1
ATOM 1402 O O . ALA A 1 183 ? 12.137 18.448 -35.780 1.00 95.62 183 ALA A O 1
ATOM 1403 N N . GLY A 1 184 ? 12.606 16.448 -34.869 1.00 94.38 184 GLY A N 1
ATOM 1404 C CA . GLY A 1 184 ? 12.946 15.766 -36.114 1.00 94.38 184 GLY A CA 1
ATOM 1405 C C . GLY A 1 184 ? 14.396 15.966 -36.554 1.00 94.38 184 GLY A C 1
ATOM 1406 O O . GLY A 1 184 ? 14.735 15.597 -37.679 1.00 94.38 184 GLY A O 1
ATOM 1407 N N . LYS A 1 185 ? 15.263 16.533 -35.702 1.00 94.88 185 LYS A N 1
ATOM 1408 C CA . LYS A 1 185 ? 16.703 16.604 -35.969 1.00 94.88 185 LYS A CA 1
ATOM 1409 C C . LYS A 1 185 ? 17.337 15.246 -35.669 1.00 94.88 185 LYS A C 1
ATOM 1411 O O . LYS A 1 185 ? 16.888 14.510 -34.791 1.00 94.88 185 LYS A O 1
ATOM 1416 N N . SER A 1 186 ? 18.397 14.927 -36.401 1.00 94.88 186 SER A N 1
ATOM 1417 C CA . SER A 1 186 ? 19.190 13.719 -36.194 1.00 94.88 186 SER A CA 1
ATOM 1418 C C . SER A 1 186 ? 20.644 13.939 -36.574 1.00 94.88 186 SER A C 1
ATOM 1420 O O . SER A 1 186 ? 20.923 14.714 -37.491 1.00 94.88 186 SER A O 1
ATOM 1422 N N . SER A 1 187 ? 21.556 13.217 -35.928 1.00 93.62 187 SER A N 1
ATOM 1423 C CA . SER A 1 187 ? 22.969 13.159 -36.315 1.00 93.62 187 SER A CA 1
ATOM 1424 C C . SER A 1 187 ? 23.551 11.781 -36.028 1.00 93.62 187 SER A C 1
ATOM 1426 O O . SER A 1 187 ? 23.061 11.060 -35.154 1.00 93.62 187 SER A O 1
ATOM 1428 N N . SER A 1 188 ? 24.607 11.437 -36.764 1.00 94.19 188 SER A N 1
ATOM 1429 C CA . SER A 1 188 ? 25.409 10.245 -36.499 1.00 94.19 188 SER A CA 1
ATOM 1430 C C . SER A 1 188 ? 26.586 10.568 -35.577 1.00 94.19 188 SER A C 1
ATOM 1432 O O . SER A 1 188 ? 26.937 11.735 -35.377 1.00 94.19 188 SER A O 1
ATOM 1434 N N . TYR A 1 189 ? 27.138 9.526 -34.963 1.00 95.88 189 TYR A N 1
ATOM 1435 C CA . TYR A 1 189 ? 28.321 9.590 -34.110 1.00 95.88 189 TYR A CA 1
ATOM 1436 C C . TYR A 1 189 ? 29.011 8.226 -34.065 1.00 95.88 189 TYR A C 1
ATOM 1438 O O . TYR A 1 189 ? 28.375 7.193 -34.277 1.00 95.88 189 TYR A O 1
ATOM 1446 N N . ARG A 1 190 ? 30.312 8.213 -33.768 1.00 97.31 190 ARG A N 1
ATOM 1447 C CA . ARG A 1 190 ? 31.073 6.976 -33.542 1.00 97.31 190 ARG A CA 1
ATOM 1448 C C . ARG A 1 190 ? 31.085 6.623 -32.069 1.00 97.31 190 ARG A C 1
ATOM 1450 O O . ARG A 1 190 ? 31.166 7.511 -31.226 1.00 97.31 190 ARG A O 1
ATOM 1457 N N . VAL A 1 191 ? 31.055 5.330 -31.772 1.00 97.19 191 VAL A N 1
ATOM 1458 C CA . VAL A 1 191 ? 31.006 4.798 -30.409 1.00 97.19 191 VAL A CA 1
ATOM 1459 C C . VAL A 1 191 ? 32.121 3.789 -30.202 1.00 97.19 191 VAL A C 1
ATOM 1461 O O . VAL A 1 191 ? 32.320 2.883 -31.014 1.00 97.19 191 VAL A O 1
ATOM 1464 N N . VAL A 1 192 ? 32.817 3.924 -29.078 1.00 97.56 192 VAL A N 1
ATOM 1465 C CA . VAL A 1 192 ? 33.649 2.869 -28.499 1.00 97.56 192 VAL A CA 1
ATOM 1466 C C . VAL A 1 192 ? 33.095 2.565 -27.117 1.00 97.56 192 VAL A C 1
ATOM 1468 O O . VAL A 1 192 ? 33.084 3.451 -26.268 1.00 97.56 192 VAL A O 1
ATOM 1471 N N . GLN A 1 193 ? 32.660 1.330 -26.882 1.00 97.50 193 GLN A N 1
ATOM 1472 C CA . GLN A 1 193 ? 32.119 0.879 -25.600 1.00 97.50 193 GLN A CA 1
ATOM 1473 C C . GLN A 1 193 ? 32.914 -0.320 -25.082 1.00 97.50 193 GLN A C 1
ATOM 1475 O O . GLN A 1 193 ? 33.228 -1.229 -25.840 1.00 97.50 193 GLN A O 1
ATOM 1480 N N . THR A 1 194 ? 33.238 -0.353 -23.793 1.00 97.44 194 THR A N 1
ATOM 1481 C CA . THR A 1 194 ? 33.834 -1.512 -23.123 1.00 97.44 194 THR A CA 1
ATOM 1482 C C . THR A 1 194 ? 32.986 -1.924 -21.933 1.00 97.44 194 THR A C 1
ATOM 1484 O O . THR A 1 194 ? 32.713 -1.115 -21.052 1.00 97.44 194 THR A O 1
ATOM 1487 N N . ASN A 1 195 ? 32.618 -3.202 -21.893 1.00 96.19 195 ASN A N 1
ATOM 1488 C CA . ASN A 1 195 ? 31.886 -3.811 -20.789 1.00 96.19 195 ASN A CA 1
ATOM 1489 C C . ASN A 1 195 ? 32.809 -4.820 -20.093 1.00 96.19 195 ASN A C 1
ATOM 1491 O O . ASN A 1 195 ? 33.173 -5.842 -20.683 1.00 96.19 195 ASN A O 1
ATOM 1495 N N . ALA A 1 196 ? 33.206 -4.551 -18.854 1.00 94.62 196 ALA A N 1
ATOM 1496 C CA . ALA A 1 196 ? 34.170 -5.363 -18.115 1.00 94.62 196 ALA A CA 1
ATOM 1497 C C . ALA A 1 196 ? 33.537 -5.931 -16.845 1.00 94.62 196 ALA A C 1
ATOM 1499 O O . ALA A 1 196 ? 33.038 -5.179 -16.018 1.00 94.62 196 ALA A O 1
ATOM 1500 N N . ALA A 1 197 ? 33.567 -7.253 -16.669 1.00 91.94 197 ALA A N 1
ATOM 1501 C CA . ALA A 1 197 ? 33.092 -7.874 -15.436 1.00 91.94 197 ALA A CA 1
ATOM 1502 C C . ALA A 1 197 ? 33.980 -7.466 -14.245 1.00 91.94 197 ALA A C 1
ATOM 1504 O O . ALA A 1 197 ? 35.203 -7.382 -14.375 1.00 91.94 197 ALA A O 1
ATOM 1505 N N . THR A 1 198 ? 33.368 -7.244 -13.085 1.00 89.44 198 THR A N 1
ATOM 1506 C CA . THR A 1 198 ? 34.056 -6.993 -11.809 1.00 89.44 198 THR A CA 1
ATOM 1507 C C . THR A 1 198 ? 33.762 -8.129 -10.826 1.00 89.44 198 THR A C 1
ATOM 1509 O O . THR A 1 198 ? 33.039 -9.075 -11.139 1.00 89.44 198 THR A O 1
ATOM 1512 N N . SER A 1 199 ? 34.331 -8.067 -9.618 1.00 82.94 199 SER A N 1
ATOM 1513 C CA . SER A 1 199 ? 34.093 -9.074 -8.571 1.00 82.94 199 SER A CA 1
ATOM 1514 C C . SER A 1 199 ? 32.634 -9.171 -8.115 1.00 82.94 199 SER A C 1
ATOM 1516 O O . SER A 1 199 ? 32.223 -10.207 -7.599 1.00 82.94 199 SER A O 1
ATOM 1518 N N . ASP A 1 200 ? 31.867 -8.095 -8.267 1.00 87.25 200 ASP A N 1
ATOM 1519 C CA . ASP A 1 200 ? 30.524 -7.910 -7.715 1.00 87.25 200 ASP A CA 1
ATOM 1520 C C . ASP A 1 200 ? 29.547 -7.292 -8.729 1.00 87.25 200 ASP A C 1
ATOM 1522 O O . ASP A 1 200 ? 28.457 -6.856 -8.362 1.00 87.25 200 ASP A O 1
ATOM 1526 N N . GLY A 1 201 ? 29.907 -7.264 -10.013 1.00 92.94 201 GLY A N 1
ATOM 1527 C CA . GLY A 1 201 ? 29.203 -6.456 -10.998 1.00 92.94 201 GLY A CA 1
ATOM 1528 C C . GLY A 1 201 ? 29.867 -6.439 -12.368 1.00 92.94 201 GLY A C 1
ATOM 1529 O O . GLY A 1 201 ? 30.475 -7.417 -12.812 1.00 92.94 201 GLY A O 1
ATOM 1530 N N . PHE A 1 202 ? 29.735 -5.300 -13.036 1.00 95.12 202 PHE A N 1
ATOM 1531 C CA . PHE A 1 202 ? 30.463 -4.955 -14.245 1.00 95.12 202 PHE A CA 1
ATOM 1532 C C . PHE A 1 202 ? 30.567 -3.435 -14.407 1.00 95.12 202 PHE A C 1
ATOM 1534 O O . PHE A 1 202 ? 29.717 -2.681 -13.944 1.00 95.12 202 PHE A O 1
ATOM 1541 N N . ASP A 1 203 ? 31.613 -2.983 -15.083 1.00 95.62 203 ASP A N 1
ATOM 1542 C CA . ASP A 1 203 ? 31.774 -1.603 -15.517 1.00 95.62 203 ASP A CA 1
ATOM 1543 C C . ASP A 1 203 ? 31.397 -1.480 -16.994 1.00 95.62 203 ASP A C 1
ATOM 1545 O O . ASP A 1 203 ? 31.793 -2.310 -17.815 1.00 95.62 203 ASP A O 1
ATOM 1549 N N . VAL A 1 204 ? 30.684 -0.411 -17.337 1.00 96.56 204 VAL A N 1
ATOM 1550 C CA . VAL A 1 204 ? 30.488 0.030 -18.720 1.00 96.56 204 VAL A CA 1
ATOM 1551 C C . VAL A 1 204 ? 31.210 1.353 -18.896 1.00 96.56 204 VAL A C 1
ATOM 1553 O O . VAL A 1 204 ? 30.896 2.326 -18.214 1.00 96.56 204 VAL A O 1
ATOM 1556 N N . THR A 1 205 ? 32.163 1.412 -19.816 1.00 96.44 205 THR A N 1
ATOM 1557 C CA . THR A 1 205 ? 32.753 2.670 -20.275 1.00 96.44 205 THR A CA 1
ATOM 1558 C C . THR A 1 205 ? 32.389 2.892 -21.725 1.00 96.44 205 THR A C 1
ATOM 1560 O O . THR A 1 205 ? 32.430 1.959 -22.522 1.00 96.44 205 THR A O 1
ATOM 1563 N N . PHE A 1 206 ? 32.045 4.119 -22.091 1.00 95.25 206 PHE A N 1
ATOM 1564 C CA . PHE A 1 206 ? 31.856 4.466 -23.492 1.00 95.25 206 PHE A CA 1
ATOM 1565 C C . PHE A 1 206 ? 32.447 5.828 -23.810 1.00 95.25 206 PHE A C 1
ATOM 1567 O O . PHE A 1 206 ? 32.634 6.670 -22.931 1.00 95.25 206 PHE A O 1
ATOM 1574 N N . ARG A 1 207 ? 32.718 6.020 -25.095 1.00 96.38 207 ARG A N 1
ATOM 1575 C CA . ARG A 1 207 ? 33.118 7.276 -25.708 1.00 96.38 207 ARG A CA 1
ATOM 1576 C C . ARG A 1 207 ? 32.340 7.443 -27.004 1.00 96.38 207 ARG A C 1
ATOM 1578 O O . ARG A 1 207 ? 32.417 6.580 -27.877 1.00 96.38 207 ARG A O 1
ATOM 1585 N N . HIS A 1 208 ? 31.615 8.545 -27.109 1.00 95.62 208 HIS A N 1
ATOM 1586 C CA . HIS A 1 208 ? 30.902 8.987 -28.297 1.00 95.62 208 HIS A CA 1
ATOM 1587 C C . HIS A 1 208 ? 31.664 10.156 -28.915 1.00 95.62 208 HIS A C 1
ATOM 1589 O O . HIS A 1 208 ? 31.883 11.166 -28.248 1.00 95.62 208 HIS A O 1
ATOM 1595 N N . ASP A 1 209 ? 32.062 10.019 -30.174 1.00 94.94 209 ASP A N 1
ATOM 1596 C CA . ASP A 1 209 ? 32.679 11.076 -30.972 1.00 94.94 209 ASP A CA 1
ATOM 1597 C C . ASP A 1 209 ? 31.654 11.535 -32.024 1.00 94.94 209 ASP A C 1
ATOM 1599 O O . ASP A 1 209 ? 31.350 10.796 -32.967 1.00 94.94 209 ASP A O 1
ATOM 1603 N N . PHE A 1 210 ? 31.090 12.730 -31.841 1.00 90.69 210 PHE A N 1
ATOM 1604 C CA . PHE A 1 210 ? 30.037 13.286 -32.694 1.00 90.69 210 PHE A CA 1
ATOM 1605 C C . PHE A 1 2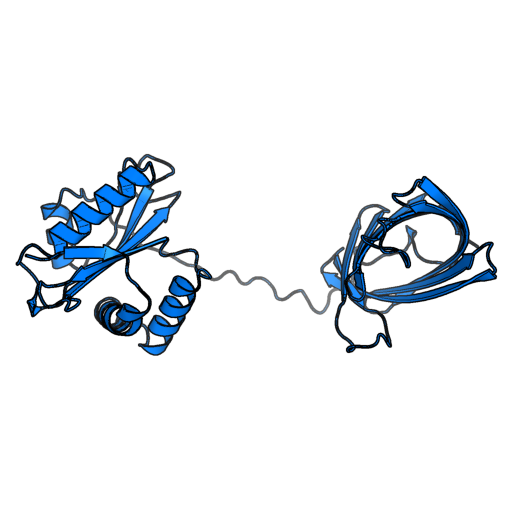10 ? 30.613 14.006 -33.919 1.00 90.69 210 PHE A C 1
ATOM 1607 O O . PHE A 1 210 ? 31.726 14.535 -33.888 1.00 90.69 210 PHE A O 1
ATOM 1614 N N . ASP A 1 211 ? 29.826 14.076 -34.996 1.00 87.19 211 ASP A N 1
ATOM 1615 C CA . ASP A 1 211 ? 30.230 14.716 -36.260 1.00 87.19 211 ASP A CA 1
ATOM 1616 C C . ASP A 1 211 ? 30.507 16.227 -36.126 1.00 87.19 211 ASP A C 1
ATOM 1618 O O . ASP A 1 211 ? 31.254 16.796 -36.922 1.00 87.19 211 ASP A O 1
ATOM 1622 N N . ASP A 1 212 ? 29.944 16.882 -35.106 1.00 84.75 212 ASP A N 1
ATOM 1623 C CA . ASP A 1 212 ? 30.214 18.289 -34.782 1.00 84.75 212 ASP A CA 1
ATOM 1624 C C . ASP A 1 212 ? 31.529 18.503 -34.003 1.00 84.75 212 ASP A C 1
ATOM 1626 O O . ASP A 1 212 ? 31.882 19.636 -33.670 1.00 84.75 212 ASP A O 1
ATOM 1630 N N . GLY A 1 213 ? 32.272 17.424 -33.737 1.00 87.44 213 GLY A N 1
ATOM 1631 C CA . GLY A 1 213 ? 33.534 17.429 -33.004 1.00 87.44 213 GLY A CA 1
ATOM 1632 C C . GLY A 1 213 ? 33.380 17.370 -31.484 1.00 87.44 213 GLY A C 1
ATOM 1633 O O . GLY A 1 213 ? 34.396 17.328 -30.786 1.00 87.44 213 GLY A O 1
ATOM 1634 N N . SER A 1 214 ? 32.151 17.356 -30.957 1.00 87.81 214 SER A N 1
ATOM 1635 C CA . SER A 1 214 ? 31.919 17.127 -29.533 1.00 87.81 214 SER A CA 1
ATOM 1636 C C . SER A 1 214 ? 32.209 15.672 -29.150 1.00 87.81 214 SER A C 1
ATOM 1638 O O . SER A 1 214 ? 32.108 14.747 -29.959 1.00 87.81 214 SER A O 1
ATOM 1640 N N . VAL A 1 215 ? 32.613 15.475 -27.895 1.00 91.38 215 VAL A N 1
ATOM 1641 C CA . VAL A 1 215 ? 32.926 14.160 -27.333 1.00 91.38 215 VAL A CA 1
ATOM 1642 C C . VAL A 1 215 ? 32.184 14.009 -26.018 1.00 91.38 215 VAL A C 1
ATOM 1644 O O . VAL A 1 215 ? 32.223 14.911 -25.180 1.00 91.38 215 VAL A O 1
ATOM 1647 N N . VAL A 1 216 ? 31.534 12.864 -25.837 1.00 89.12 216 VAL A N 1
ATOM 1648 C CA . VAL A 1 216 ? 30.904 12.481 -24.571 1.00 89.12 216 VAL A CA 1
ATOM 1649 C C . VAL A 1 216 ? 31.451 11.131 -24.154 1.00 89.12 216 VAL A C 1
ATOM 1651 O O . VAL A 1 216 ? 31.333 10.159 -24.894 1.00 89.12 216 VAL A O 1
ATOM 1654 N N . ASP A 1 217 ? 32.023 11.052 -22.963 1.00 92.50 217 ASP A N 1
ATOM 1655 C CA . ASP A 1 217 ? 32.455 9.806 -22.353 1.00 92.50 217 ASP A CA 1
ATOM 1656 C C . ASP A 1 217 ? 31.883 9.650 -20.943 1.00 92.50 217 ASP A C 1
ATOM 1658 O O . ASP A 1 217 ? 31.601 10.618 -20.235 1.00 92.50 217 ASP A O 1
ATOM 1662 N N . ALA A 1 218 ? 31.655 8.403 -20.542 1.00 90.06 218 ALA A N 1
ATOM 1663 C CA . ALA A 1 218 ? 31.216 8.095 -19.190 1.00 90.06 218 ALA A CA 1
ATOM 1664 C C . ALA A 1 218 ? 31.668 6.703 -18.757 1.00 90.06 218 ALA A C 1
ATOM 1666 O O . ALA A 1 218 ? 31.952 5.822 -19.574 1.00 90.06 218 ALA A O 1
ATOM 1667 N N . ARG A 1 219 ? 31.688 6.512 -17.436 1.00 93.31 219 ARG A N 1
ATOM 1668 C CA . ARG A 1 219 ? 31.822 5.213 -16.782 1.00 93.31 219 ARG A CA 1
ATOM 1669 C C . ARG A 1 219 ? 30.616 4.975 -15.890 1.00 93.31 219 ARG A C 1
ATOM 1671 O O . ARG A 1 219 ? 30.313 5.808 -15.037 1.00 93.31 219 ARG A O 1
ATOM 1678 N N . PHE A 1 220 ? 29.995 3.816 -16.041 1.00 94.81 220 PHE A N 1
ATOM 1679 C CA . PHE A 1 220 ? 28.938 3.322 -15.173 1.00 94.81 220 PHE A CA 1
ATOM 1680 C C . PHE A 1 220 ? 29.428 2.093 -14.421 1.00 94.81 220 PHE A C 1
ATOM 1682 O O . PHE A 1 220 ? 29.904 1.143 -15.039 1.00 94.81 220 PHE A O 1
ATOM 1689 N N . ALA A 1 221 ? 29.284 2.121 -13.101 1.00 94.38 221 ALA A N 1
ATOM 1690 C CA . ALA A 1 221 ? 29.498 0.972 -12.239 1.00 94.38 221 ALA A CA 1
ATOM 1691 C C . ALA A 1 221 ? 28.149 0.282 -11.998 1.00 94.38 221 ALA A C 1
ATOM 1693 O O . ALA A 1 221 ? 27.213 0.898 -11.484 1.00 94.38 221 ALA A O 1
ATOM 1694 N N . MET A 1 222 ? 28.045 -0.984 -12.398 1.00 95.00 222 MET A N 1
ATOM 1695 C CA . MET A 1 222 ? 26.829 -1.793 -12.323 1.00 95.00 222 MET A CA 1
ATOM 1696 C C . MET A 1 222 ? 27.042 -2.902 -11.289 1.00 95.00 222 MET A C 1
ATOM 1698 O O . MET A 1 222 ? 27.675 -3.912 -11.586 1.00 95.00 222 MET A O 1
ATOM 1702 N N . THR A 1 223 ? 26.546 -2.726 -10.065 1.00 93.56 223 THR A N 1
ATOM 1703 C CA . THR A 1 223 ? 26.775 -3.674 -8.957 1.00 93.56 223 THR A CA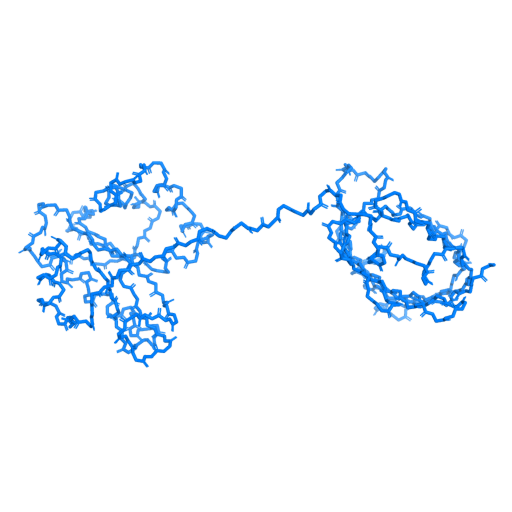 1
ATOM 1704 C C . THR A 1 223 ? 25.579 -4.603 -8.789 1.00 93.56 223 THR A C 1
ATOM 1706 O O . THR A 1 223 ? 24.447 -4.136 -8.645 1.00 93.56 223 THR A O 1
ATOM 1709 N N . TRP A 1 224 ? 25.803 -5.917 -8.766 1.00 92.94 224 TRP A N 1
ATOM 1710 C CA . TRP A 1 224 ? 24.745 -6.902 -8.540 1.00 92.94 224 TRP A CA 1
ATOM 1711 C C . TRP A 1 224 ? 24.133 -6.737 -7.145 1.00 92.94 224 TRP A C 1
ATOM 1713 O O . TRP A 1 224 ? 24.840 -6.721 -6.139 1.00 92.94 224 TRP A O 1
ATOM 1723 N N . ILE A 1 225 ? 22.804 -6.662 -7.079 1.00 91.31 225 ILE A N 1
ATOM 1724 C CA . ILE A 1 225 ? 22.046 -6.607 -5.815 1.00 91.31 225 ILE A CA 1
ATOM 1725 C C . ILE A 1 225 ? 21.154 -7.838 -5.618 1.00 91.31 225 ILE A C 1
ATOM 1727 O O . ILE A 1 225 ? 20.744 -8.136 -4.499 1.00 91.31 225 ILE A O 1
ATOM 1731 N N . ALA A 1 226 ? 20.878 -8.567 -6.699 1.00 86.25 226 ALA A N 1
ATOM 1732 C CA . ALA A 1 226 ? 20.222 -9.869 -6.714 1.00 86.25 226 ALA A CA 1
ATOM 1733 C C . ALA A 1 226 ? 20.603 -10.606 -8.017 1.00 86.25 226 ALA A C 1
ATOM 1735 O O . ALA A 1 226 ? 21.175 -9.986 -8.920 1.00 86.25 226 ALA A O 1
ATOM 1736 N N . PRO A 1 227 ? 20.293 -11.907 -8.172 1.00 84.50 227 PRO A N 1
ATOM 1737 C CA . PRO A 1 227 ? 20.430 -12.577 -9.463 1.00 84.50 227 PRO A CA 1
ATOM 1738 C C . PRO A 1 227 ? 19.716 -11.783 -10.558 1.00 84.50 227 PRO A C 1
ATOM 1740 O O . PRO A 1 227 ? 18.565 -11.389 -10.378 1.00 84.50 227 PRO A O 1
ATOM 1743 N N . HIS A 1 228 ? 20.407 -11.546 -11.674 1.00 89.75 228 HIS A N 1
ATOM 1744 C CA . HIS A 1 228 ? 19.928 -10.756 -12.812 1.00 89.75 228 HIS A CA 1
ATOM 1745 C C . HIS A 1 228 ? 19.680 -9.267 -12.562 1.00 89.75 228 HIS A C 1
ATOM 1747 O O . HIS A 1 228 ? 19.404 -8.583 -13.535 1.00 89.75 228 HIS A O 1
ATOM 1753 N N . VAL A 1 229 ? 19.782 -8.742 -11.337 1.00 94.25 229 VAL A N 1
ATOM 1754 C CA . VAL A 1 229 ? 19.418 -7.350 -11.016 1.00 94.25 229 VAL A CA 1
ATOM 1755 C C . VAL A 1 229 ? 20.615 -6.602 -10.442 1.00 94.25 229 VAL A C 1
ATOM 1757 O O . VAL A 1 229 ? 21.278 -7.081 -9.518 1.00 94.25 229 VAL A O 1
ATOM 1760 N N . PHE A 1 230 ? 20.868 -5.400 -10.954 1.00 94.81 230 PHE A N 1
ATOM 1761 C CA . PHE A 1 230 ? 21.973 -4.544 -10.531 1.00 94.81 230 PHE A CA 1
ATOM 1762 C C . PHE A 1 230 ? 21.516 -3.110 -10.236 1.00 94.81 230 PHE A C 1
ATOM 1764 O O . PHE A 1 230 ? 20.511 -2.631 -10.763 1.00 94.81 230 PHE A O 1
ATOM 1771 N N . ARG A 1 231 ? 22.290 -2.412 -9.403 1.00 95.31 231 ARG A N 1
ATOM 1772 C CA . ARG A 1 231 ? 22.218 -0.955 -9.210 1.00 95.31 231 ARG A CA 1
ATOM 1773 C C . ARG A 1 231 ? 23.254 -0.261 -10.091 1.00 95.31 231 ARG A C 1
ATOM 1775 O O . ARG A 1 231 ? 24.311 -0.834 -10.340 1.00 95.31 231 ARG A O 1
ATOM 1782 N N . LEU A 1 232 ? 22.963 0.965 -10.516 1.00 94.56 232 LEU A N 1
ATOM 1783 C CA . LEU A 1 232 ? 23.834 1.778 -11.365 1.00 94.56 232 LEU A CA 1
ATOM 1784 C C . LEU A 1 232 ? 24.363 2.990 -10.600 1.00 94.56 232 LEU A C 1
ATOM 1786 O O . LEU A 1 232 ? 23.593 3.766 -10.025 1.00 94.56 232 LEU A O 1
ATOM 1790 N N . GLU A 1 233 ? 25.674 3.182 -10.663 1.00 92.75 233 GLU A N 1
ATOM 1791 C CA . GLU A 1 233 ? 26.389 4.339 -10.133 1.00 92.75 233 GLU A CA 1
ATOM 1792 C C . GLU A 1 233 ? 27.263 4.983 -11.212 1.00 92.75 233 GLU A C 1
ATOM 1794 O O . GLU A 1 233 ? 27.763 4.312 -12.114 1.00 92.75 233 GLU A O 1
ATOM 1799 N N . VAL A 1 234 ? 27.467 6.297 -11.108 1.00 87.56 234 VAL A N 1
ATOM 1800 C CA . VAL A 1 234 ? 28.404 7.048 -11.956 1.00 87.56 234 VAL A CA 1
ATOM 1801 C C . VAL A 1 234 ? 29.538 7.533 -11.057 1.00 87.56 234 VAL A C 1
ATOM 1803 O O . VAL A 1 234 ? 29.358 8.516 -10.329 1.00 87.56 234 VAL A O 1
ATOM 1806 N N . PRO A 1 235 ? 30.695 6.847 -11.049 1.00 81.12 235 PRO A N 1
ATOM 1807 C CA . PRO A 1 235 ? 31.820 7.249 -10.219 1.00 81.12 235 PRO A CA 1
ATOM 1808 C C . PRO A 1 235 ? 32.237 8.696 -10.514 1.00 81.12 235 PRO A C 1
ATOM 1810 O O . PRO A 1 235 ? 32.531 9.044 -11.655 1.00 81.12 235 PRO A O 1
ATOM 1813 N N . GLY A 1 236 ? 32.278 9.538 -9.478 1.00 71.25 236 GLY A N 1
ATOM 1814 C CA . GLY A 1 236 ? 32.699 10.938 -9.599 1.00 71.25 236 GLY A CA 1
ATOM 1815 C C . GLY A 1 236 ? 31.614 11.928 -10.044 1.00 71.25 236 GLY A C 1
ATOM 1816 O O . GLY A 1 236 ? 31.945 13.078 -10.330 1.00 71.25 236 GLY A O 1
ATOM 1817 N N . ALA A 1 237 ? 30.335 11.533 -10.085 1.00 64.50 237 ALA A N 1
ATOM 1818 C CA . ALA A 1 237 ? 29.243 12.452 -10.404 1.00 64.50 237 ALA A CA 1
ATOM 1819 C C . ALA A 1 237 ? 29.066 13.571 -9.342 1.00 64.50 237 ALA A C 1
ATOM 1821 O O . ALA A 1 237 ? 29.159 13.306 -8.136 1.00 64.50 237 ALA A O 1
ATOM 1822 N N . PRO A 1 238 ? 28.760 14.824 -9.744 1.00 51.72 238 PRO A N 1
ATOM 1823 C CA . PRO A 1 238 ? 28.455 15.905 -8.806 1.00 51.72 238 PRO A CA 1
ATOM 1824 C C . PRO A 1 238 ? 27.156 15.603 -8.040 1.00 51.72 238 PRO A C 1
ATOM 1826 O O . PRO A 1 238 ? 26.097 15.486 -8.651 1.00 51.72 238 PRO A O 1
ATOM 1829 N N . GLY A 1 239 ? 27.221 15.489 -6.707 1.00 54.25 239 GLY A N 1
ATOM 1830 C CA . GLY A 1 239 ? 26.042 15.253 -5.853 1.00 54.25 239 GLY A CA 1
ATOM 1831 C C . GLY A 1 239 ? 26.101 14.020 -4.941 1.00 54.25 239 GLY A C 1
ATOM 1832 O O . GLY A 1 239 ? 25.197 13.846 -4.127 1.00 54.25 239 GLY A O 1
ATOM 1833 N N . GLY A 1 240 ? 27.168 13.213 -5.012 1.00 54.84 240 GLY A N 1
ATOM 1834 C CA . GLY A 1 240 ? 27.465 12.125 -4.066 1.00 54.84 240 GLY A CA 1
ATOM 1835 C C . GLY A 1 240 ? 27.581 10.737 -4.711 1.00 54.84 240 GLY A C 1
ATOM 1836 O O . GLY A 1 240 ? 27.058 10.500 -5.794 1.00 54.84 240 GLY A O 1
ATOM 1837 N N . ASN A 1 241 ? 28.247 9.805 -4.016 1.00 59.91 241 ASN A N 1
ATOM 1838 C CA . ASN A 1 241 ? 28.493 8.413 -4.446 1.00 59.91 241 ASN A CA 1
ATOM 1839 C C . ASN A 1 241 ? 27.260 7.496 -4.260 1.00 59.91 241 ASN A C 1
ATOM 1841 O O . ASN A 1 241 ? 27.374 6.386 -3.743 1.00 59.91 241 ASN A O 1
ATOM 1845 N N . GLY A 1 242 ? 26.062 7.992 -4.572 1.00 72.12 242 GLY A N 1
ATOM 1846 C CA . GLY A 1 242 ? 24.812 7.240 -4.441 1.00 72.12 242 GLY A CA 1
ATOM 1847 C C . GLY A 1 242 ? 24.395 6.549 -5.745 1.00 72.12 242 GLY A C 1
ATOM 1848 O O . GLY A 1 242 ? 24.816 6.973 -6.821 1.00 72.12 242 GLY A O 1
ATOM 1849 N N . PRO A 1 243 ? 23.522 5.527 -5.674 1.00 86.00 243 PRO A N 1
ATOM 1850 C CA . PRO A 1 243 ? 22.952 4.910 -6.863 1.00 86.00 243 PRO A CA 1
ATOM 1851 C C . PRO A 1 243 ? 22.040 5.911 -7.569 1.00 86.00 243 PRO A C 1
ATOM 1853 O O . PRO A 1 243 ? 21.220 6.572 -6.929 1.00 86.00 243 PRO A O 1
ATOM 1856 N N . ILE A 1 244 ? 22.156 5.994 -8.890 1.00 92.31 244 ILE A N 1
ATOM 1857 C CA . ILE A 1 244 ? 21.326 6.881 -9.716 1.00 92.31 244 ILE A CA 1
ATOM 1858 C C . ILE A 1 244 ? 20.308 6.111 -10.562 1.00 92.31 244 ILE A C 1
ATOM 1860 O O . ILE A 1 244 ? 19.505 6.723 -11.268 1.00 92.31 244 ILE A O 1
ATOM 1864 N N . GLY A 1 245 ? 20.345 4.779 -10.509 1.00 94.94 245 GLY A N 1
ATOM 1865 C CA . GLY A 1 245 ? 19.568 3.911 -11.378 1.00 94.94 245 GLY A CA 1
ATOM 1866 C C . GLY A 1 245 ? 19.619 2.440 -10.981 1.00 94.94 245 GLY A C 1
ATOM 1867 O O . GLY A 1 245 ? 20.343 2.055 -10.062 1.00 94.94 245 GLY A O 1
ATOM 1868 N N . ASN A 1 246 ? 18.850 1.622 -11.695 1.00 97.44 246 ASN A N 1
ATOM 1869 C CA . ASN A 1 246 ? 18.855 0.165 -11.581 1.00 97.44 246 ASN A CA 1
ATOM 1870 C C . ASN A 1 246 ? 18.698 -0.458 -12.968 1.00 97.44 246 ASN A C 1
ATOM 1872 O O . ASN A 1 246 ? 18.266 0.199 -13.918 1.00 97.44 246 ASN A O 1
ATOM 1876 N N . GLY A 1 247 ? 19.010 -1.741 -13.067 1.00 97.00 247 GLY A N 1
ATOM 1877 C CA . GLY A 1 247 ? 18.803 -2.501 -14.282 1.00 97.00 247 GLY A CA 1
ATOM 1878 C C . GLY A 1 247 ? 18.815 -4.001 -14.060 1.00 97.00 247 GLY A C 1
ATOM 1879 O O . GLY A 1 247 ? 18.897 -4.491 -12.930 1.00 97.00 247 GLY A O 1
ATOM 1880 N N . TYR A 1 248 ? 18.700 -4.727 -15.163 1.00 95.69 248 TYR A N 1
ATOM 1881 C CA . TYR A 1 248 ? 18.675 -6.175 -15.175 1.00 95.69 248 TYR A CA 1
ATOM 1882 C C . TYR A 1 248 ? 19.368 -6.782 -16.398 1.00 95.69 248 TYR A C 1
ATOM 1884 O O . TYR A 1 248 ? 19.536 -6.128 -17.428 1.00 95.69 248 TYR A O 1
ATOM 1892 N N . VAL A 1 249 ? 19.719 -8.067 -16.296 1.00 93.62 249 VAL A N 1
ATOM 1893 C CA . VAL A 1 249 ? 20.25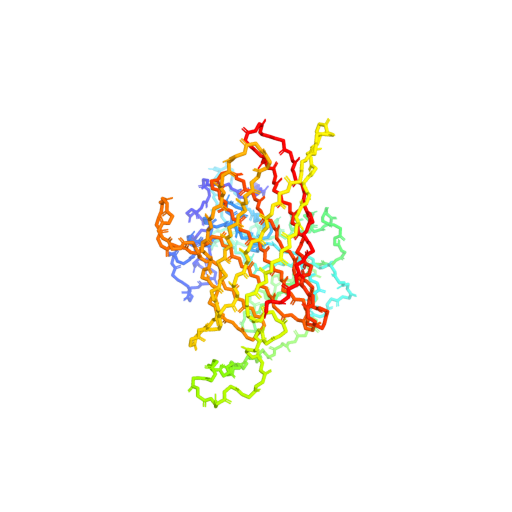5 -8.887 -17.391 1.00 93.62 249 VAL A CA 1
ATOM 1894 C C . VAL A 1 249 ? 19.480 -10.197 -17.527 1.00 93.62 249 VAL A C 1
ATOM 1896 O O . VAL A 1 249 ? 19.512 -11.040 -16.631 1.00 93.62 249 VAL A O 1
ATOM 1899 N N . PHE A 1 250 ? 18.858 -10.421 -18.687 1.00 89.81 250 PHE A N 1
ATOM 1900 C CA . PHE A 1 250 ? 18.161 -11.666 -19.027 1.00 89.81 250 PHE A CA 1
ATOM 1901 C C . PHE A 1 250 ? 18.440 -12.084 -20.469 1.00 89.81 250 PHE A C 1
ATOM 1903 O O . PHE A 1 250 ? 18.241 -11.296 -21.383 1.00 89.81 250 PHE A O 1
ATOM 1910 N N . GLY A 1 251 ? 18.831 -13.343 -20.697 1.00 80.88 251 GLY A N 1
ATOM 1911 C CA . GLY A 1 251 ? 18.762 -13.979 -22.022 1.00 80.88 251 GLY A CA 1
ATOM 1912 C C . GLY A 1 251 ? 19.390 -13.191 -23.183 1.00 80.88 251 GLY A C 1
ATOM 1913 O O . GLY A 1 251 ? 18.779 -13.105 -24.243 1.00 80.88 251 GLY A O 1
ATOM 1914 N N . GLY A 1 252 ? 20.569 -12.587 -22.986 1.00 88.69 252 GLY A N 1
ATOM 1915 C CA . GLY A 1 252 ? 21.240 -11.769 -24.012 1.00 88.69 252 GLY A CA 1
ATOM 1916 C C . GLY A 1 252 ? 20.745 -10.320 -24.114 1.00 88.69 252 GLY A C 1
ATOM 1917 O O . GLY A 1 252 ? 21.207 -9.582 -24.983 1.00 88.69 252 GLY A O 1
ATOM 1918 N N . TYR A 1 253 ? 19.874 -9.894 -23.193 1.00 94.31 253 TYR A N 1
ATOM 1919 C CA . TYR A 1 253 ? 19.456 -8.508 -22.997 1.00 94.31 253 TYR A CA 1
ATOM 1920 C C . TYR A 1 253 ? 19.990 -7.931 -21.687 1.00 94.31 253 TYR A C 1
ATOM 1922 O O . TYR A 1 253 ? 19.944 -8.593 -20.650 1.00 94.31 253 TYR A O 1
ATOM 1930 N N . CYS A 1 254 ? 20.464 -6.691 -21.735 1.00 96.12 254 CYS A N 1
ATOM 1931 C CA . CYS A 1 254 ? 20.751 -5.867 -20.562 1.00 96.12 254 CYS A CA 1
ATOM 1932 C C . CYS A 1 254 ? 19.887 -4.615 -20.671 1.00 96.12 254 CYS A C 1
ATOM 1934 O O . CYS A 1 254 ? 19.811 -4.034 -21.746 1.00 96.12 254 CYS A O 1
ATOM 1936 N N . HIS A 1 255 ? 19.208 -4.203 -19.612 1.00 97.69 255 HIS A N 1
ATOM 1937 C CA . HIS A 1 255 ? 18.422 -2.973 -19.623 1.00 97.69 255 HIS A CA 1
ATOM 1938 C C . HIS A 1 255 ? 18.608 -2.240 -18.309 1.00 97.69 255 HIS A C 1
ATOM 1940 O O . HIS A 1 255 ? 18.630 -2.867 -17.252 1.00 97.69 255 HIS A O 1
ATOM 1946 N N . TYR A 1 256 ? 18.718 -0.921 -18.362 1.00 97.56 256 TYR A N 1
ATOM 1947 C CA . TYR A 1 256 ? 18.782 -0.091 -17.171 1.00 97.56 256 TYR A CA 1
ATOM 1948 C C . TYR A 1 256 ? 18.192 1.283 -17.422 1.00 97.56 256 TYR A C 1
ATOM 1950 O O . TYR A 1 256 ? 18.101 1.766 -18.551 1.00 97.56 256 TYR A O 1
ATOM 1958 N N . HIS A 1 257 ? 17.855 1.934 -16.319 1.00 97.38 257 HIS A N 1
ATOM 1959 C CA . HIS A 1 257 ? 17.437 3.318 -16.300 1.00 97.38 257 HIS A CA 1
ATOM 1960 C C . HIS A 1 257 ? 18.202 4.084 -15.225 1.00 97.38 257 HIS A C 1
ATOM 1962 O O . HIS A 1 257 ? 18.632 3.511 -14.222 1.00 97.38 257 HIS A O 1
ATOM 1968 N N . MET A 1 258 ? 18.357 5.389 -15.414 1.00 94.69 258 MET A N 1
ATOM 1969 C CA . MET A 1 258 ? 19.053 6.275 -14.492 1.00 94.69 258 MET A CA 1
ATOM 1970 C C . MET A 1 258 ? 18.484 7.691 -14.530 1.00 94.69 258 MET A C 1
ATOM 1972 O O . MET A 1 258 ? 17.905 8.120 -15.528 1.00 94.69 258 MET A O 1
ATOM 1976 N N . ARG A 1 259 ? 18.677 8.439 -13.445 1.00 91.31 259 ARG A N 1
ATOM 1977 C CA . ARG A 1 259 ? 18.362 9.868 -13.386 1.00 91.31 259 ARG A CA 1
ATOM 1978 C C . ARG A 1 259 ? 19.647 10.689 -13.333 1.00 91.31 259 ARG A C 1
ATOM 1980 O O . ARG A 1 259 ? 20.430 10.540 -12.400 1.00 91.31 259 ARG A O 1
ATOM 1987 N N . VAL A 1 260 ? 19.832 11.584 -14.300 1.00 85.19 260 VAL A N 1
ATOM 1988 C CA . VAL A 1 260 ? 20.980 12.499 -14.386 1.00 85.19 260 VAL A CA 1
ATOM 1989 C C . VAL A 1 260 ? 20.453 13.931 -14.351 1.00 85.19 260 VAL A C 1
ATOM 1991 O O . VAL A 1 260 ? 19.840 14.402 -15.307 1.00 85.19 260 VAL A O 1
ATOM 1994 N N . GLY A 1 261 ? 20.643 14.617 -13.221 1.00 85.62 261 GLY A N 1
ATOM 1995 C CA . GLY A 1 261 ? 19.988 15.904 -12.970 1.00 85.62 261 GLY A CA 1
ATOM 1996 C C . GLY A 1 261 ? 18.461 15.765 -12.997 1.00 85.62 261 GLY A C 1
ATOM 1997 O O . GLY A 1 261 ? 17.895 14.954 -12.263 1.00 85.62 261 GLY A O 1
ATOM 1998 N N . GLU A 1 262 ? 17.801 16.537 -13.860 1.00 86.50 262 GLU A N 1
ATOM 1999 C CA . GLU A 1 262 ? 16.347 16.472 -14.087 1.00 86.50 262 GLU A CA 1
ATOM 2000 C C . GLU A 1 262 ? 15.940 15.487 -15.197 1.00 86.50 262 GLU A C 1
ATOM 2002 O O . GLU A 1 262 ? 14.750 15.310 -15.463 1.00 86.50 262 GLU A O 1
ATOM 2007 N N . SER A 1 263 ? 16.911 14.852 -15.855 1.00 90.25 263 SER A N 1
ATOM 2008 C CA . SER A 1 263 ? 16.671 13.961 -16.988 1.00 90.25 263 SER A CA 1
ATOM 2009 C C . SER A 1 263 ? 16.563 12.511 -16.533 1.00 90.25 263 SER A C 1
ATOM 2011 O O . SER A 1 263 ? 17.382 12.032 -15.746 1.00 90.25 263 SER A O 1
ATOM 2013 N N . PHE A 1 264 ? 15.573 11.795 -17.061 1.00 95.12 264 PHE A N 1
ATOM 2014 C CA . PHE A 1 264 ? 15.484 10.343 -16.962 1.00 95.12 264 PHE A CA 1
ATOM 2015 C C . PHE A 1 264 ? 16.016 9.730 -18.253 1.00 95.12 264 PHE A C 1
ATOM 2017 O O . PHE A 1 264 ? 15.608 10.136 -19.342 1.00 95.12 264 PHE A O 1
ATOM 2024 N N . VAL A 1 265 ? 16.928 8.776 -18.111 1.00 95.75 265 VAL A N 1
ATOM 2025 C CA . VAL A 1 265 ? 17.608 8.093 -19.206 1.00 95.75 265 VAL A CA 1
ATOM 2026 C C . VAL A 1 265 ? 17.368 6.598 -19.077 1.00 95.75 265 VAL A C 1
ATOM 2028 O O . VAL A 1 265 ? 17.512 6.049 -17.988 1.00 95.75 265 VAL A O 1
ATOM 2031 N N . GLU A 1 266 ? 17.060 5.930 -20.180 1.00 97.50 266 GLU A N 1
ATOM 2032 C CA . GLU A 1 266 ? 17.001 4.471 -20.266 1.00 97.50 266 GLU A CA 1
ATOM 2033 C C . GLU A 1 266 ? 17.885 3.962 -21.403 1.00 97.50 266 GLU A C 1
ATOM 2035 O O . GLU A 1 266 ? 18.054 4.637 -22.422 1.00 97.50 266 GLU A O 1
ATOM 2040 N N . ALA A 1 267 ? 18.437 2.764 -21.239 1.00 97.44 267 ALA A N 1
ATOM 2041 C CA . ALA A 1 267 ? 19.185 2.083 -22.281 1.00 97.44 267 ALA A CA 1
ATOM 2042 C C . ALA A 1 267 ? 18.951 0.569 -22.234 1.00 97.44 267 ALA A C 1
ATOM 2044 O O . ALA A 1 267 ? 18.819 -0.033 -21.169 1.00 97.44 267 ALA A O 1
ATOM 2045 N N . SER A 1 268 ? 18.916 -0.046 -23.412 1.00 97.81 268 SER A N 1
ATOM 2046 C CA . SER A 1 268 ? 18.737 -1.478 -23.632 1.00 97.81 268 SER A CA 1
ATOM 2047 C C . SER A 1 268 ? 19.808 -1.992 -24.575 1.00 97.81 268 SER A C 1
ATOM 2049 O O . SER A 1 268 ? 20.045 -1.404 -25.628 1.00 97.81 268 SER A O 1
ATOM 2051 N N . TYR A 1 269 ? 20.423 -3.109 -24.220 1.00 96.81 269 TYR A N 1
ATOM 2052 C CA . TYR A 1 269 ? 21.425 -3.801 -25.010 1.00 96.81 269 TYR A CA 1
ATOM 2053 C C . TYR A 1 269 ? 20.857 -5.126 -25.494 1.00 96.81 269 TYR A C 1
ATOM 2055 O O . TYR A 1 269 ? 20.181 -5.828 -24.737 1.00 96.81 269 TYR A O 1
ATOM 2063 N N . ARG A 1 270 ? 21.201 -5.506 -26.721 1.00 96.12 270 ARG A N 1
ATOM 2064 C CA . ARG A 1 270 ? 20.939 -6.834 -27.273 1.00 96.12 270 ARG A CA 1
ATOM 2065 C C . ARG A 1 270 ? 22.223 -7.399 -27.866 1.00 96.12 270 ARG A C 1
ATOM 2067 O O . ARG A 1 270 ? 22.725 -6.887 -28.866 1.00 96.12 270 ARG A O 1
ATOM 2074 N N . ALA A 1 271 ? 22.742 -8.462 -27.260 1.00 91.06 271 ALA A N 1
ATOM 2075 C CA . ALA A 1 271 ? 23.903 -9.178 -27.777 1.00 91.06 271 ALA A CA 1
ATOM 2076 C C . ALA A 1 271 ? 23.473 -10.186 -28.855 1.00 91.06 271 ALA A C 1
ATOM 2078 O O . ALA A 1 271 ? 22.564 -10.987 -28.636 1.00 91.06 271 ALA A O 1
ATOM 2079 N N . THR A 1 272 ? 24.130 -10.162 -30.017 1.00 86.50 272 THR A N 1
ATOM 2080 C CA . THR A 1 272 ? 23.879 -11.098 -31.125 1.00 86.50 272 THR A CA 1
ATOM 2081 C C . THR A 1 272 ? 25.207 -11.547 -31.741 1.00 86.50 272 THR A C 1
ATOM 2083 O O . THR A 1 272 ? 25.729 -10.904 -32.651 1.00 86.50 272 THR A O 1
ATOM 2086 N N . GLY A 1 273 ? 25.774 -12.654 -31.248 1.00 84.56 273 GLY A N 1
ATOM 2087 C CA . GLY A 1 273 ? 27.109 -13.106 -31.662 1.00 84.56 273 GLY A CA 1
ATOM 2088 C C . GLY A 1 273 ? 28.176 -12.061 -31.317 1.00 84.56 273 GLY A C 1
ATOM 2089 O O . GLY A 1 273 ? 28.300 -11.675 -30.158 1.00 84.56 273 GLY A O 1
ATOM 2090 N N . ASP A 1 274 ? 28.892 -11.567 -32.328 1.00 88.62 274 ASP A N 1
ATOM 2091 C CA . ASP A 1 274 ? 29.909 -10.512 -32.177 1.00 88.62 274 ASP A CA 1
ATOM 2092 C C . ASP A 1 274 ? 29.340 -9.085 -32.254 1.00 88.62 274 ASP A C 1
ATOM 2094 O O . ASP A 1 274 ? 30.096 -8.113 -32.242 1.00 88.62 274 ASP A O 1
ATOM 2098 N N . ALA A 1 275 ? 28.018 -8.932 -32.367 1.00 91.31 275 ALA A N 1
ATOM 2099 C CA . ALA A 1 275 ? 27.359 -7.633 -32.414 1.00 91.31 275 ALA A CA 1
ATOM 2100 C C . ALA A 1 275 ? 26.705 -7.274 -31.075 1.00 91.31 275 ALA A C 1
ATOM 2102 O O . ALA A 1 275 ? 26.111 -8.124 -30.405 1.00 91.31 275 ALA A O 1
ATOM 2103 N N . LEU A 1 276 ? 26.756 -5.988 -30.741 1.00 96.06 276 LEU A N 1
ATOM 2104 C CA . LEU A 1 276 ? 26.030 -5.382 -29.634 1.00 96.06 276 LEU A CA 1
ATOM 2105 C C . LEU A 1 276 ? 25.174 -4.249 -30.195 1.00 96.06 276 LEU A C 1
ATOM 2107 O O . LEU A 1 276 ? 25.697 -3.267 -30.720 1.00 96.06 276 LEU A O 1
ATOM 2111 N N . GLU A 1 277 ? 23.857 -4.394 -30.108 1.00 97.25 277 GLU A N 1
ATOM 2112 C CA . GLU A 1 277 ? 22.949 -3.286 -30.391 1.00 97.25 277 GLU A CA 1
ATOM 2113 C C . GLU A 1 277 ? 22.599 -2.581 -29.091 1.00 97.25 277 GLU A C 1
ATOM 2115 O O . GLU A 1 277 ? 22.223 -3.237 -28.118 1.00 97.25 277 GLU A O 1
ATOM 2120 N N . VAL A 1 278 ? 22.691 -1.256 -29.098 1.00 97.44 278 VAL A N 1
ATOM 2121 C CA . VAL A 1 278 ? 22.313 -0.409 -27.968 1.00 97.44 278 VAL A CA 1
ATOM 2122 C C . VAL A 1 278 ? 21.206 0.525 -28.430 1.00 97.44 278 VAL A C 1
ATOM 2124 O O . VAL A 1 278 ? 21.272 1.102 -29.510 1.00 97.44 278 VAL A O 1
ATOM 2127 N N . PHE A 1 279 ? 20.163 0.660 -27.626 1.00 96.75 279 PHE A N 1
ATOM 2128 C CA . PHE A 1 279 ? 19.060 1.584 -27.861 1.00 96.75 279 PHE A CA 1
ATOM 2129 C C . PHE A 1 279 ? 18.811 2.336 -26.572 1.00 96.75 279 PHE A C 1
ATOM 2131 O O . PHE A 1 279 ? 18.907 1.743 -25.500 1.00 96.75 279 PHE A O 1
ATOM 2138 N N . GLY A 1 280 ? 18.439 3.601 -26.651 1.00 97.25 280 GLY A N 1
ATOM 2139 C CA . GLY A 1 280 ? 18.104 4.341 -25.448 1.00 97.25 280 GLY A CA 1
ATOM 2140 C C . GLY A 1 280 ? 17.285 5.576 -25.727 1.00 97.25 280 GLY A C 1
ATOM 2141 O O . GLY A 1 280 ? 17.073 5.966 -26.879 1.00 97.25 280 GLY A O 1
ATOM 2142 N N . SER A 1 281 ? 16.800 6.169 -24.647 1.00 97.94 281 SER A N 1
ATOM 2143 C CA . SER A 1 281 ? 16.111 7.445 -24.694 1.00 97.94 281 SER A CA 1
ATOM 2144 C C . SER A 1 281 ? 16.448 8.305 -23.485 1.00 97.94 281 SER A C 1
ATOM 2146 O O . SER A 1 281 ? 16.852 7.809 -22.432 1.00 97.94 281 SER A O 1
ATOM 2148 N N . SER A 1 282 ? 16.316 9.617 -23.653 1.00 97.19 282 SER A N 1
ATOM 2149 C CA . SER A 1 282 ? 16.377 10.594 -22.573 1.00 97.19 282 SER A CA 1
ATOM 2150 C C . SER A 1 282 ? 15.185 11.526 -22.686 1.00 97.19 282 SER A C 1
ATOM 2152 O O . SER A 1 282 ? 14.849 12.006 -23.771 1.00 97.19 282 SER A O 1
ATOM 2154 N N . THR A 1 283 ? 14.580 11.854 -21.546 1.00 97.12 283 THR A N 1
ATOM 2155 C CA . THR A 1 283 ? 13.483 12.827 -21.489 1.00 97.12 283 THR A CA 1
ATOM 2156 C C . THR A 1 283 ? 13.870 14.197 -22.041 1.00 97.12 283 THR A C 1
ATOM 2158 O O . THR A 1 283 ? 12.983 14.956 -22.426 1.00 97.12 283 THR A O 1
ATOM 2161 N N . ARG A 1 284 ? 15.170 14.538 -22.030 1.00 92.69 284 ARG A N 1
ATOM 2162 C CA . ARG A 1 284 ? 15.705 15.841 -22.451 1.00 92.69 284 ARG A CA 1
ATOM 2163 C C . ARG A 1 284 ? 17.120 15.705 -23.036 1.00 92.69 284 ARG A C 1
ATOM 2165 O O . ARG A 1 284 ? 17.962 15.022 -22.450 1.00 92.69 284 ARG A O 1
ATOM 2172 N N . ASN A 1 285 ? 17.387 16.388 -24.146 1.00 90.00 285 ASN A N 1
ATOM 2173 C CA . ASN A 1 285 ? 18.722 16.731 -24.648 1.00 90.00 285 ASN A CA 1
ATOM 2174 C C . ASN A 1 285 ? 19.146 18.132 -24.144 1.00 90.00 285 ASN A C 1
ATOM 2176 O O . ASN A 1 285 ? 18.480 18.706 -23.278 1.00 90.00 285 ASN A O 1
ATOM 2180 N N . ALA A 1 286 ? 20.245 18.688 -24.668 1.00 86.75 286 ALA A N 1
ATOM 2181 C CA . ALA A 1 286 ? 20.740 20.014 -24.280 1.00 86.75 286 ALA A CA 1
ATOM 2182 C C . ALA A 1 286 ? 19.736 21.146 -24.585 1.00 86.75 286 ALA A C 1
ATOM 2184 O O . ALA A 1 286 ? 19.682 22.141 -23.866 1.00 86.75 286 ALA A O 1
ATOM 2185 N N . GLU A 1 287 ? 18.903 20.971 -25.608 1.00 89.81 287 GLU A N 1
ATOM 2186 C CA . GLU A 1 287 ? 17.816 21.871 -25.993 1.00 89.81 287 GLU A CA 1
ATOM 2187 C C . GLU A 1 287 ? 16.497 21.593 -25.242 1.00 89.81 287 GLU A C 1
ATOM 2189 O O . GLU A 1 287 ? 15.488 22.255 -25.486 1.00 89.81 287 GLU A O 1
ATOM 2194 N N . GLY A 1 288 ? 16.481 20.629 -24.314 1.00 92.62 288 GLY A N 1
ATOM 2195 C CA . GLY A 1 288 ? 15.311 20.281 -23.507 1.00 92.62 288 GLY A CA 1
ATOM 2196 C C . GLY A 1 288 ? 14.271 19.403 -24.214 1.00 92.62 288 GLY A C 1
ATOM 2197 O O . GLY A 1 288 ? 13.166 19.251 -23.692 1.00 92.62 288 GLY A O 1
ATOM 2198 N N . LEU A 1 289 ? 14.604 18.824 -25.370 1.00 95.06 289 LEU A N 1
ATOM 2199 C CA . LEU A 1 289 ? 13.727 17.974 -26.181 1.00 95.06 289 LEU A CA 1
ATOM 2200 C C . LEU A 1 289 ? 13.928 16.487 -25.871 1.00 95.06 289 LEU A C 1
ATOM 2202 O O . LEU A 1 289 ? 15.041 16.060 -25.574 1.00 95.06 289 LEU A O 1
ATOM 2206 N N . TYR A 1 290 ? 12.870 15.682 -26.001 1.00 96.62 290 TYR A N 1
ATOM 2207 C CA . TYR A 1 290 ? 12.996 14.222 -25.944 1.00 96.62 290 TYR A CA 1
ATOM 2208 C C . TYR A 1 290 ? 13.909 13.729 -27.069 1.00 96.62 290 TYR A C 1
ATOM 2210 O O . TYR A 1 290 ? 13.791 14.189 -28.207 1.00 96.62 290 TYR A O 1
ATOM 2218 N N . ILE A 1 291 ? 14.797 12.792 -26.747 1.00 97.19 291 ILE A N 1
ATOM 2219 C CA . ILE A 1 291 ? 15.778 12.231 -27.674 1.00 97.19 291 ILE A CA 1
ATOM 2220 C C . ILE A 1 291 ? 15.828 10.713 -27.520 1.00 97.19 291 ILE A C 1
ATOM 2222 O O . ILE A 1 291 ? 15.779 10.193 -26.406 1.00 97.19 291 ILE A O 1
ATOM 2226 N N . ALA A 1 292 ? 15.946 10.006 -28.639 1.00 97.94 292 ALA A N 1
ATOM 2227 C CA . ALA A 1 292 ? 16.162 8.566 -28.682 1.00 97.94 292 ALA A CA 1
ATOM 2228 C C . ALA A 1 292 ? 17.311 8.234 -29.633 1.00 97.94 292 ALA A C 1
ATOM 2230 O O . ALA A 1 292 ? 17.554 8.960 -30.598 1.00 97.94 292 ALA A O 1
ATOM 2231 N N . TRP A 1 293 ? 18.015 7.138 -29.378 1.00 97.88 293 TRP A N 1
ATOM 2232 C CA . TRP A 1 293 ? 19.134 6.708 -30.209 1.00 97.88 293 TRP A CA 1
ATOM 2233 C C . TRP A 1 293 ? 19.183 5.198 -30.382 1.00 97.88 293 TRP A C 1
ATOM 2235 O O . TRP A 1 293 ? 18.605 4.427 -29.610 1.00 97.8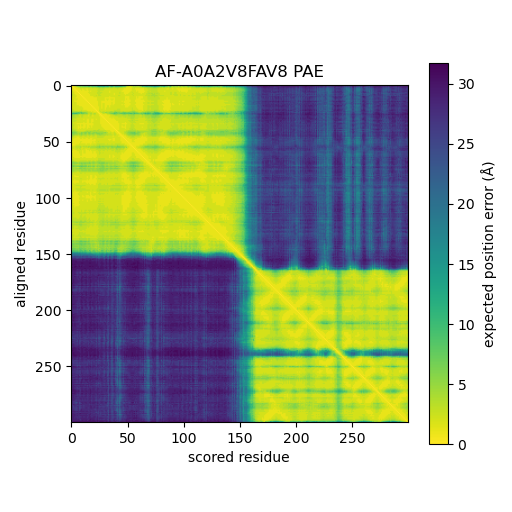8 293 TRP A O 1
ATOM 2245 N N . ARG A 1 294 ? 19.905 4.794 -31.425 1.00 97.75 294 ARG A N 1
ATOM 2246 C CA . ARG A 1 294 ? 20.290 3.415 -31.698 1.00 97.75 294 ARG A CA 1
ATOM 2247 C C . ARG A 1 294 ? 21.747 3.379 -32.121 1.00 97.75 294 ARG A C 1
ATOM 2249 O O . ARG A 1 294 ? 22.168 4.186 -32.943 1.00 97.75 294 ARG A O 1
ATOM 2256 N N . GLU A 1 295 ? 22.463 2.377 -31.642 1.00 97.81 295 GLU A N 1
ATOM 2257 C CA . GLU A 1 295 ? 23.843 2.076 -31.992 1.00 97.81 295 GLU A CA 1
ATOM 2258 C C . GLU A 1 295 ? 23.957 0.631 -32.465 1.00 97.81 295 GLU A C 1
ATOM 2260 O O . GLU A 1 295 ? 23.254 -0.269 -31.994 1.00 97.81 295 GLU A O 1
ATOM 2265 N N . THR A 1 296 ? 24.849 0.411 -33.426 1.00 96.81 296 THR A N 1
ATOM 2266 C CA . THR A 1 296 ? 25.213 -0.923 -33.906 1.00 96.81 296 THR A CA 1
ATOM 2267 C C . THR A 1 296 ? 26.714 -1.082 -33.768 1.00 96.81 296 THR A C 1
ATOM 2269 O O . THR A 1 296 ? 27.479 -0.506 -34.540 1.00 96.81 296 THR A O 1
ATOM 2272 N N . LEU A 1 297 ? 27.131 -1.868 -32.781 1.00 97.31 297 LEU A N 1
ATOM 2273 C CA . LEU A 1 297 ? 28.530 -2.056 -32.434 1.00 97.31 297 LEU A CA 1
ATOM 2274 C C . LEU A 1 297 ? 28.979 -3.476 -32.780 1.00 97.31 297 LEU A C 1
ATOM 2276 O O . LEU A 1 297 ? 28.195 -4.429 -32.736 1.00 97.31 297 LEU A O 1
ATOM 2280 N N . ARG A 1 298 ? 30.258 -3.628 -33.109 1.00 95.94 298 ARG A N 1
ATOM 2281 C CA . ARG A 1 298 ? 30.923 -4.915 -33.315 1.00 95.94 298 ARG A CA 1
ATOM 2282 C C . ARG A 1 298 ? 32.066 -5.058 -32.335 1.00 95.94 298 ARG A C 1
ATOM 2284 O O . ARG A 1 298 ? 32.769 -4.091 -32.064 1.00 95.94 298 ARG A O 1
ATOM 2291 N N . ARG A 1 299 ? 32.221 -6.266 -31.814 1.00 93.88 299 ARG A N 1
ATOM 2292 C CA . ARG A 1 299 ? 33.338 -6.663 -30.970 1.00 93.88 299 ARG A CA 1
ATOM 2293 C C . ARG A 1 299 ? 34.656 -6.467 -31.725 1.00 93.88 299 ARG A C 1
ATOM 2295 O O . ARG A 1 299 ? 34.756 -6.884 -32.880 1.00 93.88 299 ARG A O 1
ATOM 2302 N N . ASP A 1 300 ? 35.608 -5.816 -31.066 1.00 88.56 300 ASP A N 1
ATOM 2303 C CA . ASP A 1 300 ? 36.999 -5.684 -31.524 1.00 88.56 300 ASP A CA 1
ATOM 2304 C C . ASP A 1 300 ? 37.778 -7.003 -31.423 1.00 88.56 300 ASP A C 1
ATOM 2306 O O . ASP A 1 300 ? 37.520 -7.780 -30.469 1.00 88.56 300 ASP A O 1
#

Solvent-accessible surface area (backbone atoms only — not comparable to full-atom values): 17016 Å² total; per-residue (Å²): 116,76,46,77,43,72,66,55,82,90,40,49,68,63,52,28,54,50,47,33,72,72,45,66,90,51,53,60,66,60,44,42,54,54,47,52,32,42,75,70,67,74,37,82,73,58,68,45,45,40,31,32,22,42,83,87,66,46,79,42,30,42,34,33,27,36,80,39,58,78,56,93,75,61,92,60,65,49,28,21,31,51,77,41,80,46,57,42,79,94,48,53,96,69,56,51,69,56,55,49,49,56,49,48,51,55,50,26,49,77,73,70,26,90,47,78,48,72,83,76,63,92,84,42,58,66,60,52,53,52,43,48,76,70,71,55,72,92,68,79,87,85,84,88,83,86,76,87,75,84,72,74,69,81,72,89,78,65,86,83,80,80,63,83,72,57,67,67,61,45,48,48,28,40,36,42,32,40,38,42,37,75,87,72,51,67,55,56,32,38,36,42,38,36,28,43,79,52,99,58,36,30,38,41,36,41,38,38,46,34,81,89,71,51,74,52,71,54,54,37,42,35,38,56,78,49,86,39,29,28,39,28,29,48,83,88,48,94,91,57,99,54,74,42,29,41,33,38,50,56,98,52,33,38,38,35,37,34,53,60,88,94,30,49,35,39,39,39,37,42,41,56,82,62,31,40,36,39,36,37,41,27,61,41,50,98,89,62,39,38,33,38,37,44,32,53,26,35,57,116

Radius of gyration: 30.19 Å; Cα contacts (8 Å, |Δi|>4): 570; chains: 1; bounding box: 65×43×67 Å

Nearest PDB structures (foldseek):
  1s60-assembly1_A-2  TM=9.369E-01  e=3.502E-12  Salmonella enterica subsp. enterica serovar Enteritidis
  2vbq-assembly1_A  TM=9.300E-01  e=3.142E-12  Salmonella enterica
  4f0y-assembly1_B  TM=9.296E-01  e=2.747E-11  Acinetobacter haemolyticus
  1s5k-assembly1_B  TM=9.329E-01  e=1.096E-09  Salmonella enterica subsp. enterica serovar Enteritidis
  1qsm-assembly1_D  TM=8.287E-01  e=1.744E-06  Saccharomyces cerevisiae

Sequence (300 aa):
MTRIRSVTAADADAWGRMRLALWPEGSFSDHQVAIEQYLAGHRHEPQEVLLAVTEANVPVGVAELSIRNIVDGCRTDRVAYLEGWYVTPDARRQGVGRALVEAAETWAINQGCVELGSDTSIENVVSHSAHRALGFVETGQLRAFRKDLVVPAPSTGHPLSHAHAIDPFSGTFKGDGTWHDAAGKSSSYRVVQTNAATSDGFDVTFRHDFDDGSVVDARFAMTWIAPHVFRLEVPGAPGGNGPIGNGYVFGGYCHYHMRVGESFVEASYRATGDALEVFGSSTRNAEGLYIAWRETLRRD

pLDDT: mean 91.66, std 11.7, range [40.31, 98.81]

Mean predicted aligned error: 15.05 Å

Secondary structure (DSSP, 8-state):
--EEEE--GGGHHHHHHHHHHH-TTS-HHHHHHHHHHHHTT---S-SEEEEEE-TT--EEEEEEEEEES--TT--SS-EEEEEEEEE-GGGTTTTHHHHHHHHHHHHHHHHT-S-EEE---TT-HHHHHHHHHTT----------------PPP-S-S---SSS--TTT-EEEEEEEEEEETTS-EEEEEEEEEEEE-SSEEEEEEEEEETTS-EEEEEEEEEEEETTEEEEE-TT-TT-S---EEEEEETTEEEEEEEETTEEEEEEEEEETTEEEEEEEES--TTS--EEEEEEEEE-

Foldseek 3Di:
DKDKDWDAPVCLLVVLVQCCVQPVVDDSVVSSVVSVCVNVVNDQFQPTKMFIADPVRHTFWIWGWHWAQDDQQDDHRTEIEGEDTGGHPVCPPVCSSVVNVVVSVVVCVVVVHPHYYYDDDPPPVVVVVVCVVNPDDDRDDDDDDDDDDPPDDPDPDDPPPDLQDPPLVAAKKWFKKKKAWPVGDMFMWIKIWHWAADPFFIKIWMWTQTPVRDIDIFIWTWGDPDRQKTFIFTPPAPPDGDTFKIWGDDDQKTKMWGDDPNKIKIKMWGRDPQKIKMKMWICQDPVGTTMIMIIIIGHD